Protein 4FQN (pdb70)

Foldseek 3Di:
DQVDQAPLNVDPVSVVLVVVLLVVVVVQDDPVLSVVLVVLLVVVNNPDDLVVSLVSLDVSLDLVRCLSLVSCQSVAHPVCNVVSVVSCVVSPHDD/DCDCAPLNVDPVSVVLVVVLLVVCVVQDDPVLVVVVVVLLVVCSHDDAPVRSLVSVCVSQDDVRLLSLVSCVSNDHPVCNVVSVVSCVVSPSD/DVVLLVLVVVLLVVCPVVDDPVLSVVLVVLSVVVVVPDAPVVSLVVVCVSQDLVRPLVLVSCQVRHDPVCNVVSVVSCVVSVNHD/DVVVLVVCVVPAPPVLSVVLVVLVVVVVVPDDPVVSLVVVCVSLDLVRLLCLVVCQVVDDPVCNVVSVVSCVVSVND

B-factor: mean 27.17, std 12.08, range [10.36, 91.32]

GO terms:
  GO:0005515 protein binding (F, IPI)
  GO:0061154 endothelial tube morphogenesis (P, IMP)
  GO:0005739 mitochondrion (C, IDA)
  GO:0005737 cytoplasm (C, IDA)
  GO:0051403 stress-activated MAPK cascade (P, TAS)
  GO:0007229 integrin-mediated signaling pathway (P, TAS)
  GO:0001570 vasculogenesis (P, IMP)

CATH classification: 1.20.1160.20

Nearest PDB structures (foldseek):
  4fqn-assembly2_C  TM=1.012E+00  e=2.393E-12  Homo sapiens
  4fqn-assembly3_D  TM=9.796E-01  e=2.621E-09  Homo sapiens
  4ykd-assembly1_A  TM=8.817E-01  e=3.947E-10  Homo sapiens
  4ykc-assembly1_A  TM=8.473E-01  e=1.394E-09  Homo sapiens
  4fqn-assembly1_B  TM=8.602E-01  e=2.621E-09  Homo sapiens

Secondary structure (DSSP, 8-state):
-TTS--HHHH-HHHHHHHHHHHHHHTTTS-HHHHHHHHHHHHHHHTT--HHHHHHHHHHHH-GGGGGGGGGGGGGS-HHHHHHHHHHHHHTT---/--S--HHHH-HHHHHHHHHHHHHHHTTS-HHHHHHHHHHHHHHHHT--HHHHHHHHHHHH-GGGGGGGGGGGGGS-HHHHHHHHHHHHHTT--/-THHHHHHHHHHHTTTTTS-HHHHHHHHHHHHHHHTT--HHHHHHHHHHHH-GGGGGGGGGTGGGS-GGGHHHHHHHHHHTTS--/-HHHHHHGGGTS-HHHHHHHHHHHHHHHTT--HHHHHHHHHHHH-GGGGGGGGGGGGGS-HHHHHHHHHHHHHTT--

Structure (mmCIF, N/CA/C/O backbone):
data_4FQN
#
_entry.id   4FQN
#
_cell.length_a   62.166
_cell.length_b   64.196
_cell.length_c   89.460
_cell.angle_alpha   90.000
_cell.angle_beta   90.000
_cell.angle_gamma   90.000
#
_symmetry.space_group_name_H-M   'P 21 21 21'
#
loop_
_entity.id
_entity.type
_entity.pdbx_description
1 polymer Malcavernin
2 water water
#
loop_
_atom_site.group_PDB
_atom_site.id
_atom_site.type_symbol
_atom_site.label_atom_id
_atom_site.label_alt_id
_atom_site.label_comp_id
_atom_site.label_asym_id
_atom_site.label_entity_id
_atom_site.label_seq_id
_atom_site.pdbx_PDB_ins_code
_atom_site.Cartn_x
_atom_site.Cartn_y
_atom_site.Cartn_z
_atom_site.occupancy
_atom_site.B_iso_or_equiv
_atom_site.auth_seq_id
_atom_site.auth_comp_id
_atom_site.auth_asym_id
_atom_site.auth_atom_id
_atom_site.pdbx_PDB_model_num
ATOM 1 N N . GLY A 1 1 ? 21.672 35.928 19.162 1.00 35.63 282 GLY A N 1
ATOM 2 C CA . GLY A 1 1 ? 20.668 36.597 18.359 1.00 34.78 282 GLY A CA 1
ATOM 3 C C . GLY A 1 1 ? 20.888 36.406 16.871 1.00 30.53 282 GLY A C 1
ATOM 4 O O . GLY A 1 1 ? 21.803 35.707 16.448 1.00 28.05 282 GLY A O 1
ATOM 5 N N . SER A 1 2 ? 20.051 37.044 16.067 1.00 28.59 283 SER A N 1
ATOM 6 C CA . SER A 1 2 ? 20.140 36.870 14.639 1.00 28.26 283 SER A CA 1
ATOM 7 C C . SER A 1 2 ? 21.467 37.385 14.086 1.00 24.09 283 SER A C 1
ATOM 8 O O . SER A 1 2 ? 21.913 36.914 13.055 1.00 19.62 283 SER A O 1
ATOM 11 N N . LYS A 1 3 ? 22.118 38.319 14.782 1.00 20.29 284 LYS A N 1
ATOM 12 C CA . LYS A 1 3 ? 23.397 38.839 14.287 1.00 19.26 284 LYS A CA 1
ATOM 13 C C . LYS A 1 3 ? 24.622 38.016 14.713 1.00 21.08 284 LYS A C 1
ATOM 14 O O . LYS A 1 3 ? 25.763 38.416 14.494 1.00 21.49 284 LYS A O 1
ATOM 20 N N . THR A 1 4 ? 24.379 36.857 15.307 1.00 19.19 285 THR A N 1
ATOM 21 C CA . THR A 1 4 ? 25.470 36.012 15.779 1.00 18.91 285 THR A CA 1
ATOM 22 C C . THR A 1 4 ? 25.208 34.561 15.439 1.00 17.57 285 THR A C 1
ATOM 23 O O . THR A 1 4 ? 24.230 33.969 15.899 1.00 18.09 285 THR A O 1
ATOM 27 N N . ILE A 1 5 ? 26.063 33.984 14.598 1.00 15.85 286 ILE A N 1
ATOM 28 C CA A ILE A 1 5 ? 25.998 32.555 14.326 0.55 15.71 286 ILE A CA 1
ATOM 29 C CA B ILE A 1 5 ? 25.979 32.556 14.333 0.45 15.80 286 ILE A CA 1
ATOM 30 C C . ILE A 1 5 ? 26.489 31.817 15.574 1.00 18.04 286 ILE A C 1
ATOM 31 O O . ILE A 1 5 ? 27.632 32.024 16.019 1.00 16.61 286 ILE A O 1
ATOM 40 N N . SER A 1 6 ? 25.633 30.978 16.159 1.00 19.34 287 SER A N 1
ATOM 41 C CA . SER A 1 6 ? 25.947 30.369 17.462 1.00 21.20 287 SER A CA 1
ATOM 42 C C . SER A 1 6 ? 26.900 29.187 17.342 1.00 16.15 287 SER A C 1
ATOM 43 O O . SER A 1 6 ? 27.106 28.663 16.256 1.00 14.23 287 SER A O 1
ATOM 46 N N . GLU A 1 7 ? 27.481 28.788 18.475 1.00 15.36 288 GLU A N 1
ATOM 47 C CA A GLU A 1 7 ? 28.406 27.655 18.511 0.61 15.30 288 GLU A CA 1
ATOM 48 C CA B GLU A 1 7 ? 28.390 27.650 18.547 0.39 15.84 288 GLU A CA 1
ATOM 49 C C . GLU A 1 7 ? 27.887 26.411 17.784 1.00 14.57 288 GLU A C 1
ATOM 50 O O . GLU A 1 7 ? 28.617 25.803 17.000 1.00 12.97 288 GLU A O 1
ATOM 61 N N . SER A 1 8 ? 26.639 26.021 18.025 1.00 16.28 289 SER A N 1
ATOM 62 C CA . SER A 1 8 ? 26.141 24.786 17.422 1.00 16.48 289 SER A CA 1
ATOM 63 C C . SER A 1 8 ? 25.998 24.862 15.903 1.00 19.01 289 SER A C 1
ATOM 64 O O . SER A 1 8 ? 26.100 23.843 15.214 1.00 18.41 289 SER A O 1
ATOM 67 N N . GLU A 1 9 ? 25.775 26.069 15.388 1.00 18.67 290 GLU A N 1
ATOM 68 C CA . GLU A 1 9 ? 25.680 26.271 13.948 1.00 20.04 290 GLU A CA 1
ATOM 69 C C . GLU A 1 9 ? 27.045 26.177 13.268 1.00 19.54 290 GLU A C 1
ATOM 70 O O . GLU A 1 9 ? 27.127 26.007 12.045 1.00 18.68 290 GLU A O 1
ATOM 76 N N . LEU A 1 10 ? 28.106 26.275 14.074 1.00 12.93 291 LEU A N 1
ATOM 77 C CA . LEU A 1 10 ? 29.490 26.270 13.595 1.00 13.94 291 LEU A CA 1
ATOM 78 C C . LEU A 1 10 ? 30.255 24.996 13.966 1.00 1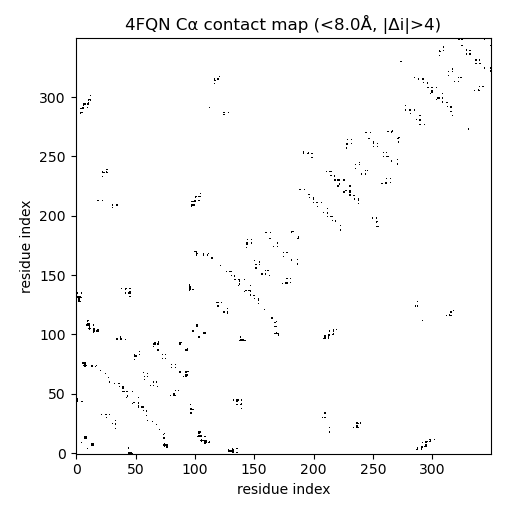1.78 291 LEU A C 1
ATOM 79 O O . LEU A 1 10 ? 31.418 24.837 13.603 1.00 13.07 291 LEU A O 1
ATOM 84 N N . SER A 1 11 ? 29.598 24.093 14.681 1.00 13.05 292 SER A N 1
ATOM 85 C CA . SER A 1 11 ? 30.227 22.865 15.180 1.00 14.04 292 SER A CA 1
ATOM 86 C C . SER A 1 11 ? 29.806 21.638 14.378 1.00 15.00 292 SER A C 1
ATOM 87 O O . SER A 1 11 ? 28.628 21.300 14.358 1.00 15.84 292 SER A O 1
ATOM 90 N N . ALA A 1 12 ? 30.757 20.976 13.716 1.00 14.59 293 ALA A N 1
ATOM 91 C CA . ALA A 1 12 ? 30.434 19.756 12.978 1.00 18.22 293 ALA A CA 1
ATOM 92 C C . ALA A 1 12 ? 29.809 18.676 13.878 1.00 19.22 293 ALA A C 1
ATOM 93 O O . ALA A 1 12 ? 28.903 17.964 13.439 1.00 15.00 293 ALA A O 1
ATOM 95 N N . SER A 1 13 ? 30.295 18.550 15.118 1.00 19.09 294 SER A N 1
ATOM 96 C CA A SER A 1 13 ? 29.770 17.538 16.049 0.89 19.62 294 SER A CA 1
ATOM 97 C CA B SER A 1 13 ? 29.771 17.546 16.041 0.11 19.58 294 SER A CA 1
ATOM 98 C C . SER A 1 13 ? 28.311 17.819 16.392 1.00 17.41 294 SER A C 1
ATOM 99 O O . SER A 1 13 ? 27.496 16.903 16.438 1.00 15.88 294 SER A O 1
ATOM 104 N N . ALA A 1 14 ? 27.982 19.087 16.635 1.00 15.38 295 ALA A N 1
ATOM 105 C CA . ALA A 1 14 ? 26.589 19.437 16.908 1.00 16.36 295 ALA A CA 1
ATOM 106 C C . ALA A 1 14 ? 25.719 19.188 15.673 1.00 14.68 295 ALA A C 1
ATOM 107 O O . ALA A 1 14 ? 24.577 18.774 15.788 1.00 12.63 295 ALA A O 1
ATOM 109 N N . THR A 1 15 ? 26.275 19.412 14.488 1.00 13.36 296 THR A N 1
ATOM 110 C CA . THR A 1 15 ? 25.515 19.175 13.273 1.00 14.31 296 THR A CA 1
ATOM 111 C C . THR A 1 15 ? 25.195 17.688 13.093 1.00 15.90 296 THR A C 1
ATOM 112 O O . THR A 1 15 ? 24.067 17.345 12.728 1.00 14.59 296 THR A O 1
ATOM 116 N N . GLU A 1 16 ? 26.171 16.811 13.347 1.00 13.79 297 GLU A N 1
ATOM 117 C CA A GLU A 1 16 ? 25.907 15.376 13.317 0.44 16.76 297 GLU A CA 1
ATOM 118 C CA B GLU A 1 16 ? 25.935 15.367 13.344 0.56 17.12 297 GLU A CA 1
ATOM 119 C C . GLU A 1 16 ? 24.784 15.024 14.295 1.00 16.47 297 GLU A C 1
ATOM 120 O O . GLU A 1 16 ? 23.924 14.212 13.990 1.00 13.14 297 GLU A O 1
ATOM 131 N N . LEU A 1 17 ? 24.794 15.643 15.470 1.00 12.66 298 LEU A N 1
ATOM 132 C CA . LEU A 1 17 ? 23.721 15.430 16.455 1.00 14.34 298 LEU A CA 1
ATOM 133 C C . LEU A 1 17 ? 22.358 15.924 15.954 1.00 13.92 298 LEU A C 1
ATOM 134 O O . LEU A 1 17 ? 21.338 15.269 16.173 1.00 16.77 298 LEU A O 1
ATOM 139 N N . LEU A 1 18 ? 22.343 17.072 15.283 1.00 15.01 299 LEU A N 1
ATOM 140 C CA . LEU A 1 18 ? 21.114 17.597 14.674 1.00 13.11 299 LEU A CA 1
ATOM 141 C C . LEU A 1 18 ? 20.545 16.625 13.644 1.00 12.65 299 LEU A C 1
ATOM 142 O O . LEU A 1 18 ? 19.353 16.305 13.669 1.00 13.95 299 LEU A O 1
ATOM 147 N N . GLN A 1 19 ? 21.393 16.134 12.749 1.00 12.80 300 GLN A N 1
ATOM 148 C CA . GLN A 1 19 ? 20.919 15.189 11.733 1.00 13.35 300 GLN A CA 1
ATOM 149 C C . GLN A 1 19 ? 20.326 13.931 12.377 1.00 14.82 300 GLN A C 1
ATOM 150 O O . GLN A 1 19 ? 19.262 13.439 11.970 1.00 13.18 300 GLN A O 1
ATOM 156 N N . ASP A 1 20 ? 20.991 13.412 13.406 1.00 12.89 301 ASP A N 1
ATOM 157 C CA . ASP A 1 20 ? 20.467 12.220 14.040 1.00 17.15 301 ASP A CA 1
ATOM 158 C C . ASP A 1 20 ? 19.188 12.539 14.829 1.00 16.49 301 ASP A C 1
ATOM 159 O O . ASP A 1 20 ? 18.272 11.726 14.875 1.00 15.35 301 ASP A O 1
ATOM 164 N N . TYR A 1 21 ? 19.123 13.724 15.426 1.00 14.99 302 TYR A N 1
ATOM 165 C CA . TYR A 1 21 ? 17.945 14.115 16.188 1.00 16.51 302 TYR A CA 1
ATOM 166 C C . TYR A 1 21 ? 16.717 14.125 15.284 1.00 18.58 302 TYR A C 1
ATOM 167 O O . TYR A 1 21 ? 15.670 13.574 15.645 1.00 16.20 302 TYR A O 1
ATOM 176 N N . MET A 1 22 ? 16.864 14.724 14.105 1.00 15.26 303 MET A N 1
ATOM 177 C CA . MET A 1 22 ? 15.801 14.730 13.083 1.00 18.87 303 MET A CA 1
ATOM 178 C C . MET A 1 22 ? 15.337 13.324 12.668 1.00 19.82 303 MET A C 1
ATOM 179 O O . MET A 1 22 ? 14.146 13.105 12.425 1.00 21.52 303 MET A O 1
ATOM 184 N N . LEU A 1 23 ? 16.264 12.372 12.552 1.00 15.90 304 LEU A N 1
ATOM 185 C CA . LEU A 1 23 ? 15.866 10.992 12.244 1.00 16.88 304 LEU A CA 1
ATOM 186 C C . LEU A 1 23 ? 15.082 10.398 13.418 1.00 19.80 304 LEU A C 1
ATOM 187 O O . LEU A 1 23 ? 14.095 9.673 13.235 1.00 20.65 304 LEU A O 1
ATOM 192 N N . THR A 1 24 ? 15.528 10.709 14.627 1.00 18.77 305 THR A N 1
ATOM 193 C CA . THR A 1 24 ? 14.852 10.222 15.834 1.00 22.98 305 THR A CA 1
ATOM 194 C C . THR A 1 24 ? 13.422 10.743 15.940 1.00 23.41 305 THR A C 1
ATOM 195 O O . THR A 1 24 ? 12.517 10.009 16.336 1.00 27.83 305 THR A O 1
ATOM 199 N N . LEU A 1 25 ? 13.219 12.014 15.597 1.00 21.39 306 LEU A N 1
ATOM 200 C CA . LEU A 1 25 ? 11.880 12.613 15.653 1.00 25.07 306 LEU A CA 1
ATOM 201 C C . LEU A 1 25 ? 10.838 11.836 14.865 1.00 28.20 306 LEU A C 1
ATOM 202 O O . LEU A 1 25 ? 9.671 11.744 15.276 1.00 30.18 306 LEU A O 1
ATOM 207 N N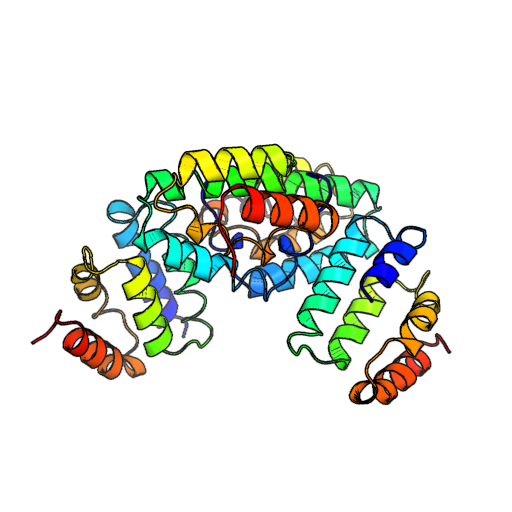 . ARG A 1 26 ? 11.251 11.273 13.735 1.00 26.10 307 ARG A N 1
ATOM 208 C CA . ARG A 1 26 ? 10.316 10.560 12.864 1.00 28.68 307 ARG A CA 1
ATOM 209 C C . ARG A 1 26 ? 9.549 9.465 13.604 1.00 33.09 307 ARG A C 1
ATOM 210 O O . ARG A 1 26 ? 8.428 9.113 13.230 1.00 39.29 307 ARG A O 1
ATOM 218 N N . THR A 1 27 ? 10.154 8.927 14.654 1.00 30.73 308 THR A N 1
ATOM 219 C CA . THR A 1 27 ? 9.543 7.852 15.421 1.00 32.71 308 THR A CA 1
ATOM 220 C C . THR A 1 27 ? 8.293 8.298 16.186 1.00 37.64 308 THR A C 1
ATOM 221 O O . THR A 1 27 ? 7.359 7.511 16.364 1.00 40.36 308 THR A O 1
ATOM 225 N N . LYS A 1 28 ? 8.260 9.561 16.613 1.00 31.38 309 LYS A N 1
ATOM 226 C CA . LYS A 1 28 ? 7.167 10.046 17.466 1.00 31.99 309 LYS A CA 1
ATOM 227 C C . LYS A 1 28 ? 6.357 11.209 16.877 1.00 30.17 309 LYS A C 1
ATOM 228 O O . LYS A 1 28 ? 5.209 11.423 17.269 1.00 32.08 309 LYS A O 1
ATOM 234 N N . LEU A 1 29 ? 6.945 11.955 15.946 1.00 25.93 310 LEU A N 1
ATOM 235 C CA . LEU A 1 29 ? 6.270 13.107 15.339 1.00 26.27 310 LEU A CA 1
ATOM 236 C C . LEU A 1 29 ? 5.870 12.867 13.883 1.00 29.73 310 LEU A C 1
ATOM 237 O O . LEU A 1 29 ? 6.552 12.143 13.166 1.00 30.85 310 LEU A O 1
ATOM 242 N N . SER A 1 30 ? 4.770 13.488 13.455 1.00 29.51 311 SER A N 1
ATOM 243 C CA . SER A 1 30 ? 4.373 13.462 12.046 1.00 31.60 311 SER A CA 1
ATOM 244 C C . SER A 1 30 ? 5.250 14.399 11.225 1.00 30.83 311 SER A C 1
ATOM 245 O O . SER A 1 30 ? 6.023 15.176 11.776 1.00 28.65 311 SER A O 1
ATOM 248 N N . SER A 1 31 ? 5.101 14.347 9.905 1.00 37.17 312 SER A N 1
ATOM 249 C CA . SER A 1 31 ? 5.848 15.233 9.018 1.00 37.66 312 SER A CA 1
ATOM 250 C C . SER A 1 31 ? 5.495 16.703 9.232 1.00 36.80 312 SER A C 1
ATOM 251 O O . SER A 1 31 ? 6.372 17.561 9.228 1.00 36.46 312 SER A O 1
ATOM 254 N N . GLN A 1 32 ? 4.213 16.992 9.405 1.00 34.48 313 GLN A N 1
ATOM 255 C CA . GLN A 1 32 ? 3.776 18.354 9.674 1.00 45.55 313 GLN A CA 1
ATOM 256 C C . GLN A 1 32 ? 4.357 18.866 10.994 1.00 40.69 313 GLN A C 1
ATOM 257 O O . GLN A 1 32 ? 4.717 20.038 11.108 1.00 30.71 313 GLN A O 1
ATOM 263 N N . GLU A 1 33 ? 4.431 17.985 11.989 1.00 37.33 314 GLU A N 1
ATOM 264 C CA . GLU A 1 33 ? 4.962 18.359 13.295 1.00 27.86 314 GLU A CA 1
ATOM 265 C C . GLU A 1 33 ? 6.468 18.604 13.213 1.00 27.49 314 GLU A C 1
ATOM 266 O O . GLU A 1 33 ? 6.978 19.564 13.787 1.00 28.28 314 GLU A O 1
ATOM 272 N N . ILE A 1 34 ? 7.171 17.744 12.485 1.00 27.70 315 ILE A N 1
ATOM 273 C CA . ILE A 1 34 ? 8.603 17.935 12.240 1.00 26.61 315 ILE A CA 1
ATOM 274 C C . ILE A 1 34 ? 8.896 19.237 11.473 1.00 27.22 315 ILE A C 1
ATOM 275 O O . ILE A 1 34 ? 9.907 19.888 11.709 1.00 25.32 315 ILE A O 1
ATOM 280 N N . GLN A 1 35 ? 7.986 19.626 10.585 1.00 31.84 316 GLN A N 1
ATOM 281 C CA . GLN A 1 35 ? 8.033 20.929 9.927 1.00 26.85 316 GLN A CA 1
ATOM 282 C C . GLN A 1 35 ? 7.931 22.067 10.923 1.00 25.55 316 GLN A C 1
ATOM 283 O O . GLN A 1 35 ? 8.614 23.077 10.778 1.00 27.90 316 GLN A O 1
ATOM 289 N N . GLN A 1 36 ? 7.060 21.930 11.923 1.00 25.67 317 GLN A N 1
ATOM 290 C CA A GLN A 1 36 ? 6.911 22.958 12.941 0.61 24.92 317 GLN A CA 1
ATOM 291 C CA B GLN A 1 36 ? 6.924 22.977 12.923 0.39 24.92 317 GLN A CA 1
ATOM 292 C C . GLN A 1 36 ? 8.188 23.061 13.763 1.00 22.61 317 GLN A C 1
ATOM 293 O O . GLN A 1 36 ? 8.630 24.152 14.113 1.00 23.16 317 GLN A O 1
ATOM 304 N N . PHE A 1 37 ? 8.776 21.910 14.072 1.00 23.34 318 PHE A N 1
ATOM 305 C CA . PHE A 1 37 ? 10.051 21.897 14.777 1.00 20.29 318 PHE A CA 1
ATOM 306 C C . PHE A 1 37 ? 11.094 22.689 13.995 1.00 19.40 318 PHE A C 1
ATOM 307 O O . PHE A 1 37 ? 11.783 23.542 14.550 1.00 17.16 318 PHE A O 1
ATOM 315 N N . ALA A 1 38 ? 11.204 22.389 12.705 1.00 19.56 319 ALA A N 1
ATOM 316 C CA . ALA A 1 38 ? 12.173 23.055 11.839 1.00 19.14 319 ALA A CA 1
ATOM 317 C C . ALA A 1 38 ? 11.955 24.566 11.852 1.00 23.44 319 ALA A C 1
ATOM 318 O O . ALA A 1 38 ? 12.913 25.346 11.911 1.00 20.58 319 ALA A O 1
ATOM 320 N N . ALA A 1 39 ? 10.689 24.973 11.775 1.00 21.78 320 ALA A N 1
ATOM 321 C CA . ALA A 1 39 ? 10.339 26.386 11.836 1.00 22.93 320 ALA A CA 1
ATOM 322 C C . ALA A 1 39 ? 10.784 26.999 13.175 1.00 23.44 320 ALA A C 1
ATOM 323 O O . ALA A 1 39 ? 11.350 28.095 13.203 1.00 19.27 320 ALA A O 1
ATOM 325 N N . LEU A 1 40 ? 10.542 26.280 14.270 1.00 20.98 321 LEU A N 1
ATOM 326 C CA . LEU A 1 40 ? 10.934 26.736 15.608 1.00 19.44 321 LEU A CA 1
ATOM 327 C C . LEU A 1 40 ? 12.450 26.855 15.785 1.00 18.22 321 LEU A C 1
ATOM 328 O O . LEU A 1 40 ? 12.936 27.808 16.408 1.00 16.17 321 LEU A O 1
ATOM 333 N N . LEU A 1 41 ? 13.198 25.891 15.257 1.00 17.07 322 LEU A N 1
ATOM 334 C CA . LEU A 1 41 ? 14.646 25.960 15.377 1.00 16.14 322 LEU A CA 1
ATOM 335 C C . LEU A 1 41 ? 15.135 27.141 14.561 1.00 16.97 322 LEU A C 1
ATOM 336 O O . LEU A 1 41 ? 15.984 27.915 15.005 1.00 17.51 322 LEU A O 1
ATOM 341 N N . HIS A 1 42 ? 14.593 27.283 13.352 1.00 18.19 323 HIS A N 1
ATOM 342 C CA . HIS A 1 42 ? 14.961 28.416 12.506 1.00 16.19 323 HIS A CA 1
ATOM 343 C C . HIS A 1 42 ? 14.641 29.761 13.170 1.00 16.20 323 HIS A C 1
ATOM 344 O O . HIS A 1 42 ? 15.433 30.692 13.081 1.00 17.05 323 HIS A O 1
ATOM 351 N N . GLU A 1 43 ? 13.483 29.861 13.820 1.00 16.87 324 GLU A N 1
ATOM 352 C CA . GLU A 1 43 ? 13.103 31.095 14.517 1.00 19.25 324 GLU A CA 1
ATOM 353 C C . GLU A 1 43 ? 14.057 31.401 15.661 1.00 18.34 324 GLU A C 1
ATOM 354 O O . GLU A 1 43 ? 14.493 32.544 15.829 1.00 20.09 324 GLU A O 1
ATOM 360 N N . TYR A 1 44 ? 14.395 30.376 16.434 1.00 16.34 325 TYR A N 1
ATOM 361 C CA . TYR A 1 44 ? 15.361 30.536 17.519 1.00 17.03 325 TYR A CA 1
ATOM 362 C C . TYR A 1 44 ? 16.712 31.022 17.017 1.00 17.38 325 TYR A C 1
ATOM 363 O O . TYR A 1 44 ? 17.261 32.004 17.514 1.00 14.14 325 TYR A O 1
ATOM 372 N N . ARG A 1 45 ? 17.262 30.327 16.031 1.00 15.26 326 ARG A N 1
ATOM 373 C CA . ARG A 1 45 ? 18.536 30.735 15.444 1.00 17.17 326 ARG A CA 1
ATOM 374 C C . ARG A 1 45 ? 18.447 32.121 14.813 1.00 18.35 326 ARG A C 1
ATOM 375 O O . ARG A 1 45 ? 19.448 32.845 14.723 1.00 18.53 326 ARG A O 1
ATOM 383 N N . ASN A 1 46 ? 17.231 32.511 14.430 1.00 17.05 327 ASN A N 1
ATOM 384 C CA . ASN A 1 46 ? 16.991 33.843 13.886 1.00 18.07 327 ASN A CA 1
ATOM 385 C C . ASN A 1 46 ? 16.626 34.873 14.955 1.00 21.46 327 ASN A C 1
ATOM 386 O O . ASN A 1 46 ? 16.184 35.971 14.631 1.00 22.56 327 ASN A O 1
ATOM 391 N N . GLY A 1 47 ? 16.776 34.513 16.228 1.00 20.18 328 GLY A N 1
ATOM 392 C CA . GLY A 1 47 ? 16.644 35.508 17.277 1.00 19.10 328 GLY A CA 1
ATOM 393 C C . GLY A 1 47 ? 15.482 35.421 18.246 1.00 22.12 328 GLY A C 1
ATOM 394 O O . GLY A 1 47 ? 15.390 36.249 19.151 1.00 21.19 328 GLY A O 1
ATOM 395 N N . ALA A 1 48 ? 14.593 34.447 18.083 1.00 17.58 329 ALA A N 1
ATOM 396 C CA . ALA A 1 48 ? 13.563 34.230 19.103 1.00 19.24 329 ALA A CA 1
ATOM 397 C C . ALA A 1 48 ? 14.227 33.908 20.442 1.00 19.71 329 ALA A C 1
ATOM 398 O O . ALA A 1 48 ? 15.294 33.294 20.479 1.00 19.26 329 ALA A O 1
ATOM 400 N N . SER A 1 49 ? 13.602 34.336 21.537 1.00 20.57 330 SER A N 1
ATOM 401 C CA . SER A 1 49 ? 14.168 34.129 22.859 1.00 21.46 330 SER A CA 1
ATOM 402 C C . SER A 1 49 ? 14.142 32.651 23.216 1.00 21.54 330 SER A C 1
ATOM 403 O O . SER A 1 49 ? 13.316 31.889 22.706 1.00 17.64 330 SER A O 1
ATOM 406 N N . ILE A 1 50 ? 15.045 32.252 24.105 1.00 21.20 331 ILE A N 1
ATOM 407 C CA . ILE A 1 50 ? 15.085 30.878 24.575 1.00 19.92 331 ILE A CA 1
ATOM 408 C C . ILE A 1 50 ? 13.758 30.479 25.231 1.00 19.52 331 ILE A C 1
ATOM 409 O O . ILE A 1 50 ? 13.316 29.341 25.089 1.00 20.89 331 ILE A O 1
ATOM 414 N N . HIS A 1 51 ? 13.110 31.415 25.918 1.00 20.56 332 HIS A N 1
ATOM 415 C CA . HIS A 1 51 ? 11.827 31.116 26.538 1.00 24.22 332 HIS A CA 1
ATOM 416 C C . HIS A 1 51 ? 10.795 30.802 25.457 1.00 25.01 332 HIS A C 1
ATOM 417 O O . HIS A 1 51 ? 10.075 29.801 25.536 1.00 23.39 332 HIS A O 1
ATOM 424 N N . GLU A 1 52 ? 10.739 31.663 24.446 1.00 26.16 333 GLU A N 1
ATOM 425 C CA . GLU A 1 52 ? 9.779 31.510 23.359 1.00 26.56 333 GLU A CA 1
ATOM 426 C C . GLU A 1 52 ? 9.970 30.164 22.660 1.00 23.98 333 GLU A C 1
ATOM 427 O O . GLU A 1 52 ? 8.997 29.461 22.388 1.00 25.16 333 GLU A O 1
ATOM 433 N N . PHE A 1 53 ? 11.229 29.808 22.410 1.00 21.20 334 PHE A N 1
ATOM 434 C CA . PHE A 1 53 ? 11.596 28.523 21.810 1.00 19.80 334 PHE A CA 1
ATOM 435 C C . PHE A 1 53 ? 11.104 27.356 22.672 1.00 20.87 334 PHE A C 1
ATOM 436 O O . PHE A 1 53 ? 10.408 26.471 22.182 1.00 19.09 334 PHE A O 1
ATOM 444 N N . CYS A 1 54 ? 11.444 27.372 23.959 1.00 18.70 335 CYS A N 1
ATOM 445 C CA . CYS A 1 54 ? 11.002 26.329 24.888 1.00 18.20 335 CYS A CA 1
ATOM 446 C C . CYS A 1 54 ? 9.482 26.191 24.992 1.00 19.34 335 CYS A C 1
ATOM 447 O O . CYS A 1 54 ? 8.954 25.082 24.974 1.00 21.33 335 CYS A O 1
ATOM 450 N N . ILE A 1 55 ? 8.783 27.309 25.126 1.00 19.29 336 ILE A N 1
ATOM 451 C CA . ILE A 1 55 ? 7.328 27.257 25.260 1.00 21.61 336 ILE A CA 1
ATOM 452 C C . ILE A 1 55 ? 6.709 26.633 24.009 1.00 22.72 336 ILE A C 1
ATOM 453 O O . ILE A 1 55 ? 5.778 25.829 24.090 1.00 20.14 336 ILE A O 1
ATOM 458 N N . ASN A 1 56 ? 7.257 26.982 22.850 1.00 22.76 337 ASN A N 1
ATOM 459 C CA . ASN A 1 56 ? 6.691 26.476 21.610 1.00 25.30 337 ASN A CA 1
ATOM 460 C C . ASN A 1 56 ? 6.997 24.990 21.412 1.00 22.06 337 ASN A C 1
ATOM 461 O O . ASN A 1 56 ? 6.148 24.227 20.937 1.00 22.62 337 ASN A O 1
ATOM 466 N N . LEU A 1 57 ? 8.197 24.581 21.804 1.00 17.81 338 LEU A N 1
ATOM 467 C CA . LEU A 1 57 ? 8.579 23.171 21.779 1.00 16.33 338 LEU A CA 1
ATOM 468 C C . LEU A 1 57 ? 7.647 22.346 22.654 1.00 19.89 338 LEU A C 1
ATOM 469 O O . LEU A 1 57 ? 7.159 21.289 22.248 1.00 20.85 338 LEU A O 1
ATOM 474 N N . ARG A 1 58 ? 7.410 22.833 23.868 1.00 20.17 339 ARG A N 1
ATOM 475 C CA . ARG A 1 58 ? 6.588 22.104 24.823 1.00 22.45 339 ARG A CA 1
ATOM 476 C C . ARG A 1 58 ? 5.168 21.925 24.292 1.00 24.13 339 ARG A C 1
ATOM 477 O O . ARG A 1 58 ? 4.583 20.849 24.421 1.00 25.59 339 ARG A O 1
ATOM 485 N N . GLN A 1 59 ? 4.615 22.961 23.674 1.00 21.31 340 GLN A N 1
ATOM 486 C CA . GLN A 1 59 ? 3.245 22.848 23.204 1.00 27.53 340 GLN A CA 1
ATOM 487 C C . GLN A 1 59 ? 3.150 21.963 21.962 1.00 26.48 340 GLN A C 1
ATOM 488 O O . GLN A 1 59 ? 2.140 21.298 21.754 1.00 28.35 340 GLN A O 1
ATOM 494 N N . LEU A 1 60 ? 4.208 21.939 21.156 1.00 25.49 341 LEU A N 1
ATOM 495 C CA . LEU A 1 60 ? 4.260 21.066 19.992 1.00 25.70 341 LEU A CA 1
ATOM 496 C C . LEU A 1 60 ? 4.386 19.607 20.413 1.00 24.38 341 LEU A C 1
ATOM 497 O O . LEU A 1 60 ? 3.632 18.748 19.951 1.00 22.05 341 LEU A O 1
ATOM 502 N N . TYR A 1 61 ? 5.339 19.332 21.298 1.00 23.25 342 TYR A N 1
ATOM 503 C CA . TYR A 1 61 ? 5.674 17.952 21.630 1.00 23.48 342 TYR A CA 1
ATOM 504 C C . TYR A 1 61 ? 4.571 17.331 22.480 1.00 25.11 342 TYR A C 1
ATOM 505 O O . TYR A 1 61 ? 4.216 16.166 22.295 1.00 25.55 342 TYR A O 1
ATOM 514 N N . GLY A 1 62 ? 4.016 18.118 23.399 1.00 23.78 343 GLY A N 1
ATOM 515 C CA . GLY A 1 62 ? 2.957 17.628 24.263 1.00 21.22 343 GLY A CA 1
ATOM 516 C C . GLY A 1 62 ? 3.579 16.867 25.415 1.00 22.75 343 GLY A C 1
ATOM 517 O O . GLY A 1 62 ? 4.771 16.564 25.386 1.00 23.11 343 GLY A O 1
ATOM 518 N N . ASP A 1 63 ? 2.768 16.568 26.425 1.00 24.91 344 ASP A N 1
ATOM 519 C CA . ASP A 1 63 ? 3.231 15.893 27.629 1.00 29.98 344 ASP A CA 1
ATOM 520 C C . ASP A 1 63 ? 3.811 14.516 27.331 1.00 30.15 344 ASP A C 1
ATOM 521 O O . ASP A 1 63 ? 4.811 14.117 27.917 1.00 30.41 344 ASP A O 1
ATOM 526 N N . SER A 1 64 ? 3.200 13.797 26.400 1.00 31.66 345 SER A N 1
ATOM 527 C CA . SER A 1 64 ? 3.605 12.416 26.160 1.00 34.53 345 SER A CA 1
ATOM 528 C C . SER A 1 64 ? 4.914 12.266 25.368 1.00 30.48 345 SER A C 1
ATOM 529 O O . SER A 1 64 ? 5.481 11.180 25.331 1.00 33.23 345 SER A O 1
ATOM 532 N N . ARG A 1 65 ? 5.400 13.348 24.761 1.00 25.11 346 ARG A N 1
ATOM 533 C CA . ARG A 1 65 ? 6.637 13.310 23.981 1.00 23.57 346 ARG A CA 1
ATOM 534 C C . ARG A 1 65 ? 7.670 14.329 24.460 1.00 21.97 346 ARG A C 1
ATOM 535 O O . ARG A 1 65 ? 8.648 14.605 23.766 1.00 19.95 346 ARG A O 1
ATOM 543 N N . LYS A 1 66 ? 7.473 14.884 25.652 1.00 23.07 347 LYS A N 1
ATOM 544 C CA . LYS A 1 66 ? 8.375 15.941 26.117 1.00 22.15 347 LYS A CA 1
ATOM 545 C C . LYS A 1 66 ? 9.785 15.425 26.400 1.00 21.90 347 LYS A C 1
ATOM 546 O O . LYS A 1 66 ? 10.742 16.201 26.407 1.00 21.48 347 LYS A O 1
ATOM 552 N N . PHE A 1 67 ? 9.909 14.117 26.619 1.00 23.67 348 PHE A N 1
ATOM 553 C CA . PHE A 1 67 ? 11.220 13.495 26.797 1.00 25.36 348 PHE A CA 1
ATOM 554 C C . PHE A 1 67 ? 12.165 13.770 25.622 1.00 20.53 348 PHE A C 1
ATOM 555 O O . PHE A 1 67 ? 13.378 13.782 25.792 1.00 20.61 348 PHE A O 1
ATOM 563 N N . LEU A 1 68 ? 11.607 13.991 24.437 1.00 19.82 349 LEU A N 1
ATOM 564 C CA . LEU A 1 68 ? 12.420 14.262 23.239 1.00 20.26 349 LEU A CA 1
ATOM 565 C C . LEU A 1 68 ? 13.171 15.586 23.322 1.00 19.71 349 LEU A C 1
ATOM 566 O O . LEU A 1 68 ? 14.093 15.844 22.545 1.00 17.59 349 LEU A O 1
ATOM 571 N N . LEU A 1 69 ? 12.771 16.433 24.265 1.00 20.08 350 LEU A N 1
ATOM 572 C CA . LEU A 1 69 ? 13.368 17.755 24.384 1.00 21.10 350 LEU A CA 1
ATOM 573 C C . LEU A 1 69 ? 14.787 17.694 24.954 1.00 18.92 350 LEU A C 1
ATOM 574 O O . LEU A 1 69 ? 15.560 18.616 24.773 1.00 14.71 350 LEU A O 1
ATOM 579 N N . LEU A 1 70 ? 15.122 16.613 25.654 1.00 15.76 351 LEU A N 1
ATOM 580 C CA A LEU A 1 70 ? 16.460 16.447 26.216 0.68 18.82 351 LEU A CA 1
ATOM 581 C CA B LEU A 1 70 ? 16.467 16.477 26.216 0.32 19.01 351 LEU A CA 1
ATOM 582 C C . LEU A 1 70 ? 17.530 16.533 25.124 1.00 19.93 351 LEU A C 1
ATOM 583 O O . LEU A 1 70 ? 18.629 17.054 25.346 1.00 18.61 351 LEU A O 1
ATOM 592 N N . GLY A 1 71 ? 17.191 16.018 23.947 1.00 18.52 352 GLY A N 1
ATOM 593 C CA . GLY A 1 71 ? 18.120 15.947 22.830 1.00 19.91 352 GLY A CA 1
ATOM 594 C C . GLY A 1 71 ? 18.487 17.272 22.185 1.00 19.97 352 GLY A C 1
ATOM 595 O O . GLY A 1 71 ? 19.340 17.318 21.294 1.00 18.87 352 GLY A O 1
ATOM 596 N N . LEU A 1 72 ? 17.847 18.355 22.612 1.00 19.16 353 LEU A N 1
ATOM 597 C CA . LEU A 1 72 ? 18.138 19.671 22.054 1.00 15.40 353 LEU A CA 1
ATOM 598 C C . LEU A 1 72 ? 19.291 20.395 22.747 1.00 15.69 353 LEU A C 1
ATOM 599 O O . LEU A 1 72 ? 19.704 21.452 22.295 1.00 17.47 353 LEU A O 1
ATOM 604 N N . ARG A 1 73 ? 19.799 19.835 23.844 1.00 17.95 354 ARG A N 1
ATOM 605 C CA . ARG A 1 73 ? 20.917 20.451 24.575 1.00 18.25 354 ARG A CA 1
ATOM 606 C C . ARG A 1 73 ? 22.084 20.963 23.712 1.00 19.10 354 ARG A C 1
ATOM 607 O O . ARG A 1 73 ? 22.593 22.060 23.953 1.00 20.82 354 ARG A O 1
ATOM 615 N N . PRO A 1 74 ? 22.529 20.172 22.723 1.00 20.42 355 PRO A N 1
ATOM 616 C CA . PRO A 1 74 ? 23.685 20.671 21.960 1.00 23.01 355 PRO A CA 1
ATOM 617 C C . PRO A 1 74 ? 23.448 21.926 21.111 1.00 22.92 355 PRO A C 1
ATOM 618 O O . PRO A 1 74 ? 24.430 22.489 20.629 1.00 24.11 355 PRO A O 1
ATOM 622 N N . PHE A 1 75 ? 22.201 22.357 20.941 1.00 18.77 356 PHE A N 1
ATOM 623 C CA . PHE A 1 75 ? 21.889 23.444 20.014 1.00 19.03 356 PHE A CA 1
ATOM 624 C C . PHE A 1 75 ? 21.634 24.750 20.751 1.00 24.62 356 PHE A C 1
ATOM 625 O O . PHE A 1 75 ? 21.353 25.786 20.135 1.00 25.60 356 PHE A O 1
ATOM 633 N N . ILE A 1 76 ? 21.777 24.693 22.073 1.00 23.60 357 ILE A N 1
ATOM 634 C CA . ILE A 1 76 ? 21.565 25.844 22.940 1.00 22.86 357 ILE A CA 1
ATOM 635 C C . ILE A 1 76 ? 22.917 26.461 23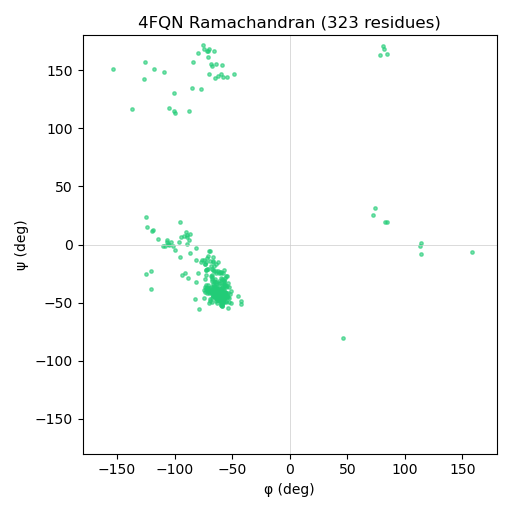.297 1.00 26.44 357 ILE A C 1
ATOM 636 O O . ILE A 1 76 ? 23.729 25.845 23.988 1.00 25.75 357 ILE A O 1
ATOM 641 N N . PRO A 1 77 ? 23.169 27.681 22.814 1.00 24.63 358 PRO A N 1
ATOM 642 C CA . PRO A 1 77 ? 24.444 28.325 23.133 1.00 27.47 358 PRO A CA 1
ATOM 643 C C . PRO A 1 77 ? 24.553 28.622 24.636 1.00 24.36 358 PRO A C 1
ATOM 644 O O . PRO A 1 77 ? 23.563 28.555 25.370 1.00 21.17 358 PRO A O 1
ATOM 648 N N . GLU A 1 78 ? 25.766 28.948 25.063 1.00 27.03 359 GLU A N 1
ATOM 649 C CA . GLU A 1 78 ? 26.099 29.078 26.471 1.00 29.52 359 GLU A CA 1
ATOM 650 C C . GLU A 1 78 ? 25.173 30.033 27.205 1.00 28.70 359 GLU A C 1
ATOM 651 O O . GLU A 1 78 ? 24.706 29.728 28.298 1.00 28.37 359 GLU A O 1
ATOM 657 N N . LYS A 1 79 ? 24.899 31.183 26.604 1.00 28.98 360 LYS A N 1
ATOM 658 C CA . LYS A 1 79 ? 24.103 32.208 27.276 1.00 32.77 360 LYS A CA 1
ATOM 659 C C . LYS A 1 79 ? 22.709 31.710 27.667 1.00 27.12 360 LYS A C 1
ATOM 660 O O . LYS A 1 79 ? 22.152 32.149 28.668 1.00 26.67 360 LYS A O 1
ATOM 666 N N . ASP A 1 80 ? 22.180 30.764 26.899 1.00 19.67 361 ASP A N 1
ATOM 667 C CA . ASP A 1 80 ? 20.803 30.292 27.069 1.00 21.72 361 ASP A CA 1
ATOM 668 C C . ASP A 1 80 ? 20.718 28.915 27.740 1.00 20.25 361 ASP A C 1
ATOM 669 O O . ASP A 1 80 ? 19.624 28.397 27.933 1.00 18.74 361 ASP A O 1
ATOM 674 N N . SER A 1 81 ? 21.863 28.323 28.078 1.00 21.78 362 SER A N 1
ATOM 675 C CA . SER A 1 81 ? 21.889 26.942 28.560 1.00 21.97 362 SER A CA 1
ATOM 676 C C . SER A 1 81 ? 21.243 26.776 29.933 1.00 20.56 362 SER A C 1
ATOM 677 O O . SER A 1 81 ? 20.523 25.807 30.173 1.00 21.11 362 SER A O 1
ATOM 680 N N . GLN A 1 82 ? 21.490 27.716 30.839 1.00 22.13 363 GLN A N 1
ATOM 681 C CA . GLN A 1 82 ? 20.907 27.598 32.169 1.00 23.34 363 GLN A CA 1
ATOM 682 C C . GLN A 1 82 ? 19.394 27.689 32.083 1.00 19.67 363 GLN A C 1
ATOM 683 O O . GLN A 1 82 ? 18.667 26.948 32.757 1.00 21.33 363 GLN A O 1
ATOM 689 N N . HIS A 1 83 ? 18.920 28.620 31.268 1.00 18.92 364 HIS A N 1
ATOM 690 C CA . HIS A 1 83 ? 17.496 28.740 31.027 1.00 19.77 364 HIS A CA 1
ATOM 691 C C . HIS A 1 83 ? 16.926 27.419 30.496 1.00 20.23 364 HIS A C 1
ATOM 692 O O . HIS A 1 83 ? 15.854 26.965 30.915 1.00 17.48 364 HIS A O 1
ATOM 699 N N . PHE A 1 84 ? 17.645 26.798 29.567 1.00 17.23 365 PHE A N 1
ATOM 700 C CA . PHE A 1 84 ? 17.147 25.570 28.994 1.00 16.24 365 PHE A CA 1
ATOM 701 C C . PHE A 1 84 ? 17.105 24.417 30.012 1.00 17.10 365 PHE A C 1
ATOM 702 O O . PHE A 1 84 ? 16.150 23.638 30.037 1.00 17.34 365 PHE A O 1
ATOM 710 N N . GLU A 1 85 ? 18.139 24.306 30.846 1.00 15.55 366 GLU A N 1
ATOM 711 C CA . GLU A 1 85 ? 18.151 23.293 31.895 1.00 18.84 366 GLU A CA 1
ATOM 712 C C . GLU A 1 85 ? 16.996 23.520 32.864 1.00 19.88 366 GLU A C 1
ATOM 713 O O . GLU A 1 85 ? 16.309 22.567 33.258 1.00 21.20 366 GLU A O 1
ATOM 719 N N . ASN A 1 86 ? 16.785 24.782 33.235 1.00 17.55 367 ASN A N 1
ATOM 720 C CA . ASN A 1 86 ? 15.668 25.168 34.089 1.00 19.00 367 ASN A CA 1
ATOM 721 C C . ASN A 1 86 ? 14.355 24.686 33.494 1.00 19.22 367 ASN A C 1
ATOM 722 O O . ASN A 1 86 ? 13.494 24.142 34.179 1.00 18.27 367 ASN A O 1
ATOM 727 N N . PHE A 1 87 ? 14.221 24.904 32.197 1.00 20.39 368 PHE A N 1
ATOM 728 C CA . PHE A 1 87 ? 13.036 24.497 31.459 1.00 19.65 368 PHE A CA 1
ATOM 729 C C . PHE A 1 87 ? 12.813 22.982 31.561 1.00 18.85 368 PHE A C 1
ATOM 730 O O . PHE A 1 87 ? 11.728 22.542 31.937 1.00 18.66 368 PHE A O 1
ATOM 738 N N . LEU A 1 88 ? 13.850 22.205 31.242 1.00 15.94 369 LEU A N 1
ATOM 739 C CA . LEU A 1 88 ? 13.805 20.745 31.312 1.00 18.14 369 LEU A CA 1
ATOM 740 C C . LEU A 1 88 ? 13.434 20.266 32.705 1.00 20.20 369 LEU A C 1
ATOM 741 O O . LEU A 1 88 ? 12.631 19.343 32.869 1.00 19.15 369 LEU A O 1
ATOM 746 N N . GLU A 1 89 ? 14.015 20.887 33.723 1.00 19.39 370 GLU A N 1
ATOM 747 C CA . GLU A 1 89 ? 13.664 20.483 35.082 1.00 21.67 370 GLU A CA 1
ATOM 748 C C . GLU A 1 89 ? 12.199 20.833 35.399 1.00 22.85 370 GLU A C 1
ATOM 749 O O . GLU A 1 89 ? 11.483 20.050 36.025 1.00 23.34 370 GLU A O 1
ATOM 755 N N . THR A 1 90 ? 11.757 22.001 34.942 1.00 23.08 371 THR A N 1
ATOM 756 C CA . THR A 1 90 ? 10.391 22.453 35.196 1.00 25.72 371 THR A CA 1
ATOM 757 C C . THR A 1 90 ? 9.344 21.498 34.621 1.00 28.10 371 THR A C 1
ATOM 758 O O . THR A 1 90 ? 8.341 21.201 35.285 1.00 28.61 371 THR A O 1
ATOM 762 N N . ILE A 1 91 ? 9.582 20.987 33.411 1.00 20.84 372 ILE A N 1
ATOM 763 C CA . ILE A 1 91 ? 8.587 20.111 32.772 1.00 20.48 372 ILE A CA 1
ATOM 764 C C . ILE A 1 91 ? 8.742 18.627 33.104 1.00 23.84 372 ILE A C 1
ATOM 765 O O . ILE A 1 91 ? 8.054 17.788 32.526 1.00 23.78 372 ILE A O 1
ATOM 770 N N . GLY A 1 92 ? 9.655 18.299 34.011 1.00 27.25 373 GLY A N 1
ATOM 771 C CA . GLY A 1 92 ? 9.799 16.929 34.481 1.00 30.99 373 GLY A CA 1
ATOM 772 C C . GLY A 1 92 ? 10.631 16.016 33.598 1.00 34.78 373 GLY A C 1
ATOM 773 O O . GLY A 1 92 ? 10.545 14.792 33.700 1.00 38.34 373 GLY A O 1
ATOM 774 N N . VAL A 1 93 ? 11.444 16.615 32.734 1.00 31.79 374 VAL A N 1
ATOM 775 C CA . VAL A 1 93 ? 12.338 15.878 31.858 1.00 36.64 374 VAL A CA 1
ATOM 776 C C . VAL A 1 93 ? 13.727 15.936 32.474 1.00 45.14 374 VAL A C 1
ATOM 777 O O . VAL A 1 93 ? 14.187 17.010 32.848 1.00 46.24 374 VAL A O 1
ATOM 781 N N . LYS A 1 94 ? 14.388 14.792 32.609 1.00 50.16 375 LYS A N 1
ATOM 782 C CA . LYS A 1 94 ? 15.745 14.762 33.153 1.00 58.66 375 LYS A CA 1
ATOM 783 C C . LYS A 1 94 ? 16.511 13.552 32.625 1.00 67.78 375 LYS A C 1
ATOM 784 O O . LYS A 1 94 ? 15.915 12.526 32.307 1.00 70.00 375 LYS A O 1
ATOM 790 N N . ASP A 1 95 ? 17.831 13.678 32.526 1.00 73.76 376 ASP A N 1
ATOM 791 C CA . ASP A 1 95 ? 18.662 12.593 32.010 1.00 82.74 376 ASP A CA 1
ATOM 792 C C . ASP A 1 95 ? 18.854 11.470 33.028 1.00 89.00 376 ASP A C 1
ATOM 793 O O . ASP A 1 95 ? 18.344 11.537 34.147 1.00 86.81 376 ASP A O 1
ATOM 798 N N . SER B 1 2 ? 11.941 28.454 2.802 1.00 55.24 283 SER B N 1
ATOM 799 C CA . SER B 1 2 ? 13.151 27.840 3.327 1.00 50.13 283 SER B CA 1
ATOM 800 C C . SER B 1 2 ? 12.883 27.225 4.700 1.00 49.53 283 SER B C 1
ATOM 801 O O . SER B 1 2 ? 13.769 27.165 5.538 1.00 51.61 283 SER B O 1
ATOM 804 N N . LYS B 1 3 ? 11.663 26.755 4.922 1.00 50.28 284 LYS B N 1
ATOM 805 C CA . LYS B 1 3 ? 11.280 26.250 6.235 1.00 49.04 284 LYS B CA 1
ATOM 806 C C . LYS B 1 3 ? 12.010 24.969 6.670 1.00 41.60 284 LYS B C 1
ATOM 807 O O . LYS B 1 3 ? 12.442 24.883 7.814 1.00 44.23 284 LYS B O 1
ATOM 813 N N . THR B 1 4 ? 12.146 23.983 5.784 1.00 31.38 285 THR B N 1
ATOM 814 C CA . THR B 1 4 ? 12.828 22.739 6.142 1.00 23.99 285 THR B CA 1
ATOM 815 C C . THR B 1 4 ? 14.252 23.009 6.579 1.00 16.02 285 THR B C 1
ATOM 816 O O . THR B 1 4 ? 14.833 24.025 6.218 1.00 16.09 285 THR B O 1
ATOM 820 N N . ILE B 1 5 ? 14.802 22.117 7.391 1.00 14.93 286 ILE B N 1
ATOM 821 C CA A ILE B 1 5 ? 16.229 22.114 7.672 0.38 15.39 286 ILE B CA 1
ATOM 822 C CA B ILE B 1 5 ? 16.225 22.130 7.663 0.62 13.68 286 ILE B CA 1
ATOM 823 C C . ILE B 1 5 ? 16.894 21.429 6.481 1.00 15.04 286 ILE B C 1
ATOM 824 O O . ILE B 1 5 ? 16.736 20.221 6.285 1.00 15.64 286 ILE B O 1
ATOM 833 N N . SER B 1 6 ? 17.614 22.195 5.666 1.00 15.51 287 SER B N 1
ATOM 834 C CA . SER B 1 6 ? 18.137 21.662 4.400 1.00 16.21 287 SER B CA 1
ATOM 835 C C . SER B 1 6 ? 19.326 20.729 4.592 1.00 14.56 287 SER B C 1
ATOM 836 O O . SER B 1 6 ? 19.907 20.673 5.676 1.00 12.05 287 SER B O 1
ATOM 839 N N . GLU B 1 7 ? 19.699 20.023 3.519 1.00 13.61 288 GLU B N 1
ATOM 840 C CA A GLU B 1 7 ? 20.860 19.145 3.550 0.56 16.12 288 GLU B CA 1
ATOM 841 C CA B GLU B 1 7 ? 20.880 19.149 3.530 0.44 16.05 288 GLU B CA 1
ATOM 842 C C . GLU B 1 7 ? 22.101 19.893 4.038 1.00 14.44 288 GLU B C 1
ATOM 843 O O . GLU B 1 7 ? 22.922 19.325 4.751 1.00 14.68 288 GLU B O 1
ATOM 854 N N . SER B 1 8 ? 22.230 21.164 3.649 1.00 14.96 289 SER B N 1
ATOM 855 C CA . SER B 1 8 ? 23.381 21.976 4.038 1.00 17.32 289 SER B CA 1
ATOM 856 C C . SER B 1 8 ? 23.436 22.174 5.551 1.00 18.78 289 SER B C 1
ATOM 857 O O . SER B 1 8 ? 24.506 22.126 6.156 1.00 18.39 289 SER B O 1
ATOM 860 N N . GLU B 1 9 ? 22.274 22.408 6.158 1.00 16.53 290 GLU B N 1
ATOM 861 C CA . GLU B 1 9 ? 22.179 22.567 7.599 1.00 14.11 290 GLU B CA 1
ATOM 862 C C . GLU B 1 9 ? 22.380 21.263 8.377 1.00 15.56 290 GLU B C 1
ATOM 863 O O . GLU B 1 9 ? 22.705 21.296 9.567 1.00 18.23 290 GLU B O 1
ATOM 869 N N . LEU B 1 10 ? 22.183 20.127 7.707 1.00 16.65 291 LEU B N 1
ATOM 870 C CA . LEU B 1 10 ? 22.318 18.808 8.327 1.00 14.26 291 LEU B CA 1
ATOM 871 C C . LEU B 1 10 ? 23.705 18.218 8.106 1.00 15.28 291 LEU B C 1
ATOM 872 O O . LEU B 1 10 ? 24.054 17.200 8.695 1.00 16.99 291 LEU B O 1
ATOM 877 N N . SER B 1 11 ? 24.474 18.849 7.229 1.00 15.44 292 SER B N 1
ATOM 878 C CA . SER B 1 11 ? 25.770 18.338 6.802 1.00 18.95 292 SER B CA 1
ATOM 879 C C . SER B 1 11 ? 26.920 18.786 7.704 1.00 13.53 292 SER B C 1
ATOM 880 O O . SER B 1 11 ? 27.230 19.967 7.756 1.00 16.77 292 SER B O 1
ATOM 883 N N . ALA B 1 12 ? 27.555 17.840 8.390 1.00 15.02 293 ALA B N 1
ATOM 884 C CA . ALA B 1 12 ? 28.720 18.140 9.229 1.00 18.55 293 ALA B CA 1
ATOM 885 C C . ALA B 1 12 ? 29.856 18.813 8.450 1.00 21.13 293 ALA B C 1
ATOM 886 O O . ALA B 1 12 ? 30.486 19.753 8.939 1.00 15.37 293 ALA B O 1
ATOM 888 N N . SER B 1 13 ? 30.120 18.346 7.234 1.00 16.32 294 SER B N 1
ATOM 889 C CA . SER B 1 13 ? 31.165 18.975 6.438 1.00 17.42 294 SER B CA 1
ATOM 890 C C . SER B 1 13 ? 30.804 20.412 6.039 1.00 17.14 294 SER B C 1
ATOM 891 O O . SER B 1 13 ? 31.684 21.258 5.941 1.00 15.79 294 SER B O 1
ATOM 894 N N . ALA B 1 14 ? 29.516 20.696 5.801 1.00 13.42 295 ALA B N 1
ATOM 895 C CA . ALA B 1 14 ? 29.110 22.054 5.440 1.00 14.84 295 ALA B CA 1
ATOM 896 C C . ALA B 1 14 ? 29.297 22.980 6.638 1.00 13.16 295 ALA B C 1
ATOM 897 O O . ALA B 1 14 ? 29.711 24.118 6.507 1.00 14.47 295 ALA B O 1
ATOM 899 N N . THR B 1 15 ? 28.987 22.472 7.817 1.00 13.32 296 THR B N 1
ATOM 900 C CA . THR B 1 15 ? 29.188 23.244 9.037 1.00 13.57 296 THR B CA 1
ATOM 901 C C . THR B 1 15 ? 30.658 23.538 9.264 1.00 13.90 296 THR B C 1
ATOM 902 O O . THR B 1 15 ? 31.018 24.664 9.621 1.00 15.53 296 THR B O 1
ATOM 906 N N . GLU B 1 16 ? 31.514 22.533 9.050 1.00 12.90 297 GLU B N 1
ATOM 907 C CA . GLU B 1 16 ? 32.949 22.743 9.167 1.00 17.16 297 GLU B CA 1
ATOM 908 C C . GLU B 1 16 ? 33.370 23.875 8.225 1.00 15.96 297 GLU B C 1
ATOM 909 O O . GLU B 1 16 ? 34.181 24.732 8.584 1.00 14.14 297 GLU B O 1
ATOM 915 N N . LEU B 1 17 ? 32.798 23.887 7.024 1.00 13.85 298 LEU B N 1
ATOM 916 C CA . LEU B 1 17 ? 33.167 24.887 6.019 1.00 12.35 298 LEU B CA 1
ATOM 917 C C . LEU B 1 17 ? 32.619 26.278 6.352 1.00 11.27 298 LEU B C 1
ATOM 918 O O . LEU B 1 17 ? 33.176 27.285 5.919 1.00 11.99 298 LEU B O 1
ATOM 923 N N . LEU B 1 18 ? 31.518 26.328 7.105 1.00 13.03 299 LEU B N 1
ATOM 924 C CA . LEU B 1 18 ? 30.975 27.602 7.570 1.00 15.30 299 LEU B CA 1
ATOM 925 C C . LEU B 1 18 ? 31.920 28.206 8.603 1.00 15.17 299 LEU B C 1
ATOM 926 O O . LEU B 1 18 ? 32.252 29.395 8.528 1.00 14.76 299 LEU B O 1
ATOM 931 N N . GLN B 1 19 ? 32.357 27.388 9.562 1.00 13.80 300 GLN B N 1
ATOM 932 C CA . GLN B 1 19 ? 33.407 27.810 10.491 1.00 14.51 300 GLN B CA 1
ATOM 933 C C . GLN B 1 19 ? 34.608 28.355 9.706 1.00 14.79 300 GLN B C 1
ATOM 934 O O . GLN B 1 19 ? 35.082 29.461 9.968 1.00 13.49 300 GLN B O 1
ATOM 940 N N . ASP B 1 20 ? 35.069 27.595 8.713 1.00 12.30 301 ASP B N 1
ATOM 941 C CA . ASP B 1 20 ? 36.229 27.994 7.933 1.00 15.74 301 ASP B CA 1
ATOM 942 C C . ASP B 1 20 ? 35.965 29.305 7.194 1.00 16.26 301 ASP B C 1
ATOM 943 O O . ASP B 1 20 ? 36.848 30.154 7.081 1.00 15.72 301 ASP B O 1
ATOM 948 N N . TYR B 1 21 ? 34.749 29.456 6.683 1.00 11.64 302 TYR B N 1
ATOM 949 C CA . TYR B 1 21 ? 34.363 30.659 5.941 1.00 15.95 302 TYR B CA 1
ATOM 950 C C . TYR B 1 21 ? 34.288 31.860 6.884 1.00 15.45 302 TYR B C 1
ATOM 951 O O . TYR B 1 21 ? 34.644 32.970 6.507 1.00 13.56 302 TYR B O 1
ATOM 960 N N . MET B 1 22 ? 33.815 31.643 8.110 1.00 13.64 303 MET B N 1
ATOM 961 C CA . MET B 1 22 ? 33.730 32.746 9.073 1.00 12.49 303 MET B CA 1
ATOM 962 C C . MET B 1 22 ? 35.126 33.254 9.455 1.00 17.04 303 MET B C 1
ATOM 963 O O . MET B 1 22 ? 35.310 34.453 9.729 1.00 17.84 303 MET B O 1
ATOM 968 N N . LEU B 1 23 ? 36.106 32.350 9.456 1.00 14.92 304 LEU B N 1
ATOM 969 C CA . LEU B 1 23 ? 37.490 32.717 9.741 1.00 14.24 304 LEU B CA 1
ATOM 970 C C . LEU B 1 23 ? 38.024 33.531 8.565 1.00 15.78 304 LEU B C 1
ATOM 971 O O . LEU B 1 23 ? 38.746 34.502 8.745 1.00 15.37 304 LEU B O 1
ATOM 976 N N . THR B 1 24 ? 37.674 33.107 7.354 1.00 17.71 305 THR B N 1
ATOM 977 C CA . THR B 1 24 ? 37.968 33.875 6.152 1.00 18.48 305 THR B CA 1
ATOM 978 C C . THR B 1 24 ? 37.364 35.284 6.192 1.00 17.99 305 THR B C 1
ATOM 979 O O . THR B 1 24 ? 38.047 36.255 5.866 1.00 19.47 305 THR B O 1
ATOM 983 N N . LEU B 1 25 ? 36.094 35.390 6.575 1.00 14.27 306 LEU B N 1
ATOM 984 C CA . LEU B 1 25 ? 35.435 36.700 6.644 1.00 18.77 306 LEU B CA 1
ATOM 985 C C . LEU B 1 25 ? 36.166 37.678 7.555 1.00 17.51 306 LEU B C 1
ATOM 986 O O . LEU B 1 25 ? 36.208 38.871 7.279 1.00 19.22 306 LEU B O 1
ATOM 991 N N . ARG B 1 26 ? 36.760 37.168 8.626 1.00 16.19 307 ARG B N 1
ATOM 992 C CA . ARG B 1 26 ? 37.454 38.036 9.571 1.00 21.96 307 ARG B CA 1
ATOM 993 C C . ARG B 1 26 ? 38.554 38.851 8.885 1.00 24.03 307 ARG B C 1
ATOM 994 O O . ARG B 1 26 ? 38.855 39.976 9.301 1.00 19.88 307 ARG B O 1
ATOM 1002 N N . THR B 1 27 ? 39.143 38.289 7.828 1.00 17.53 308 THR B N 1
ATOM 1003 C CA . THR B 1 27 ? 40.272 38.937 7.159 1.00 18.40 308 THR B CA 1
ATOM 1004 C C . THR B 1 27 ? 39.820 40.025 6.190 1.00 21.54 308 THR B C 1
ATOM 1005 O O . THR B 1 27 ? 40.634 40.826 5.738 1.00 20.68 308 THR B O 1
ATOM 1009 N N . LYS B 1 28 ? 38.526 40.050 5.871 1.00 18.44 309 LYS B N 1
ATOM 1010 C CA . LYS B 1 28 ? 38.006 40.948 4.834 1.00 19.67 309 LYS B CA 1
ATOM 1011 C C . LYS B 1 28 ? 36.862 41.869 5.282 1.00 20.82 309 LYS B C 1
ATOM 1012 O O . LYS B 1 28 ? 36.637 42.925 4.679 1.00 21.36 309 LYS B O 1
ATOM 1018 N N . LEU B 1 29 ? 36.121 41.461 6.310 1.00 17.32 310 LEU B N 1
ATOM 1019 C CA . LEU B 1 29 ? 34.979 42.241 6.786 1.00 15.53 310 LEU B CA 1
ATOM 1020 C C . LEU B 1 29 ? 35.199 42.698 8.228 1.00 15.88 310 LEU B C 1
ATOM 1021 O O . LEU B 1 29 ? 35.883 42.019 8.986 1.00 16.99 310 LEU B O 1
ATOM 1026 N N . SER B 1 30 ? 34.609 43.841 8.591 1.00 16.17 311 SER B N 1
ATOM 1027 C CA . SER B 1 30 ? 34.575 44.28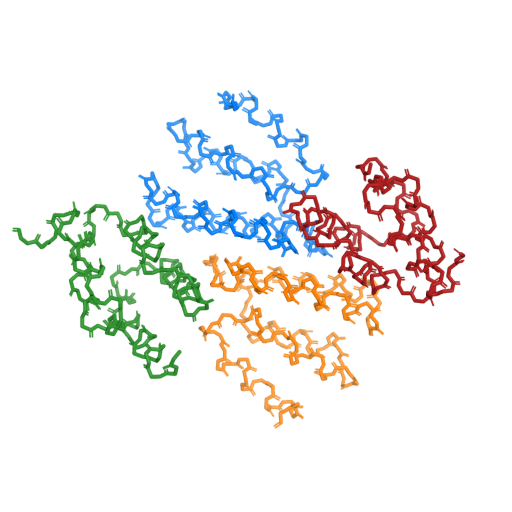3 9.986 1.00 16.76 311 SER B CA 1
ATOM 1028 C C . SER B 1 30 ? 33.622 43.405 10.789 1.00 20.00 311 SER B C 1
ATOM 1029 O O . SER B 1 30 ? 32.814 42.655 10.223 1.00 15.48 311 SER B O 1
ATOM 1032 N N . SER B 1 31 ? 33.702 43.518 12.109 1.00 20.03 312 SER B N 1
ATOM 1033 C CA . SER B 1 31 ? 32.811 42.778 12.986 1.00 21.73 312 SER B CA 1
ATOM 1034 C C . SER B 1 31 ? 31.370 43.117 12.697 1.00 19.26 312 SER B C 1
ATOM 1035 O O . SER B 1 31 ? 30.505 42.253 12.761 1.00 16.89 312 SER B O 1
ATOM 1038 N N . GLN B 1 32 ? 31.115 44.379 12.364 1.00 19.10 313 GLN B N 1
ATOM 1039 C CA . GLN B 1 32 ? 29.750 44.815 12.098 1.00 21.83 313 GLN B CA 1
ATOM 1040 C C . GLN B 1 32 ? 29.243 44.210 10.794 1.00 19.27 313 GLN B C 1
ATOM 1041 O O . GLN B 1 32 ? 28.070 43.813 10.690 1.00 15.88 313 GLN B O 1
ATOM 1047 N N . GLU B 1 33 ? 30.118 44.158 9.794 1.00 16.07 314 GLU B N 1
ATOM 1048 C CA . GLU B 1 33 ? 29.754 43.558 8.523 1.00 17.53 314 GLU B CA 1
ATOM 1049 C C . GLU B 1 33 ? 29.487 42.055 8.693 1.00 15.39 314 GLU B C 1
ATOM 1050 O O . GLU B 1 33 ? 28.594 41.503 8.062 1.00 15.96 314 GLU B O 1
ATOM 1056 N N . ILE B 1 34 ? 30.256 41.399 9.553 1.00 15.30 315 ILE B N 1
ATOM 1057 C CA . ILE B 1 34 ? 30.026 39.976 9.819 1.00 14.49 315 ILE B CA 1
ATOM 1058 C C . ILE B 1 34 ? 28.684 39.762 10.523 1.00 15.43 315 ILE B C 1
ATOM 1059 O O . ILE B 1 34 ? 27.975 38.785 10.253 1.00 14.39 315 ILE B O 1
ATOM 1064 N N . GLN B 1 35 ? 28.328 40.697 11.404 1.00 14.46 316 GLN B N 1
ATOM 1065 C CA . GLN B 1 35 ? 26.990 40.710 11.999 1.00 17.27 316 GLN B CA 1
ATOM 1066 C C . GLN B 1 35 ? 25.915 40.794 10.912 1.00 17.23 316 GLN B C 1
ATOM 1067 O O . GLN B 1 35 ? 24.909 40.106 10.980 1.00 16.21 316 GLN B O 1
ATOM 1073 N N . GLN B 1 36 ? 26.119 41.655 9.919 1.00 17.58 317 GLN B N 1
ATOM 1074 C CA . GLN B 1 36 ? 25.187 41.715 8.800 1.00 15.92 317 GLN B CA 1
ATOM 1075 C C . GLN B 1 36 ? 25.115 40.387 8.047 1.00 15.76 317 GLN B C 1
ATOM 1076 O O . GLN B 1 36 ? 24.024 39.930 7.699 1.00 16.55 317 GLN B O 1
ATOM 1082 N N . PHE B 1 37 ? 26.269 39.767 7.804 1.00 13.83 318 PHE B N 1
ATOM 1083 C CA . PHE B 1 37 ? 26.306 38.443 7.189 1.00 15.39 318 PHE B CA 1
ATOM 1084 C C . PHE B 1 37 ? 25.543 37.375 7.986 1.00 16.91 318 PHE B C 1
ATOM 1085 O O . PHE B 1 37 ? 24.748 36.599 7.435 1.00 12.87 318 PHE B O 1
ATOM 1093 N N . ALA B 1 38 ? 25.810 37.342 9.282 1.00 12.30 319 ALA B N 1
ATOM 1094 C CA . ALA B 1 38 ? 25.147 36.413 10.189 1.00 12.52 319 ALA B CA 1
ATOM 1095 C C . ALA B 1 38 ? 23.624 36.572 10.104 1.00 15.59 319 ALA B C 1
ATOM 1096 O O . ALA B 1 38 ? 22.901 35.588 10.036 1.00 15.82 319 ALA B O 1
ATOM 1098 N N . ALA B 1 39 ? 23.137 37.811 10.104 1.00 15.67 320 ALA B N 1
ATOM 1099 C CA . ALA B 1 39 ? 21.697 38.043 10.026 1.00 15.46 320 ALA B CA 1
ATOM 1100 C C . ALA B 1 39 ? 21.119 37.576 8.682 1.00 13.58 320 ALA B C 1
ATOM 1101 O O . ALA B 1 39 ? 20.028 37.022 8.621 1.00 13.05 320 ALA B O 1
ATOM 1103 N N . LEU B 1 40 ? 21.850 37.816 7.602 1.00 16.37 321 LEU B N 1
ATOM 1104 C CA . LEU B 1 40 ? 21.391 37.399 6.274 1.00 15.09 321 LEU B CA 1
ATOM 1105 C C . LEU B 1 40 ? 21.306 35.871 6.153 1.00 16.54 321 LEU B C 1
ATOM 1106 O O . LEU B 1 40 ? 20.340 35.333 5.592 1.00 16.53 321 LEU B O 1
ATOM 1111 N N . LEU B 1 41 ? 22.308 35.171 6.681 1.00 11.53 322 LEU B N 1
ATOM 1112 C CA . LEU B 1 41 ? 22.318 33.717 6.596 1.00 12.19 322 LEU B CA 1
ATOM 1113 C C . LEU B 1 41 ? 21.145 33.187 7.421 1.00 13.91 322 LEU B C 1
ATOM 1114 O O . LEU B 1 41 ? 20.451 32.261 7.002 1.00 14.80 322 LEU B O 1
ATOM 1119 N N . HIS B 1 42 ? 20.913 33.802 8.577 1.00 13.56 323 HIS B N 1
ATOM 1120 C CA . HIS B 1 42 ? 19.810 33.384 9.441 1.00 14.32 323 HIS B CA 1
ATOM 1121 C C . HIS B 1 42 ? 18.460 33.643 8.767 1.00 14.93 323 HIS B C 1
ATOM 1122 O O . HIS B 1 42 ? 17.547 32.824 8.866 1.00 15.53 323 HIS B O 1
ATOM 1129 N N A GLU B 1 43 ? 18.333 34.774 8.086 0.55 14.25 324 GLU B N 1
ATOM 1130 N N B GLU B 1 43 ? 18.346 34.774 8.081 0.45 14.26 324 GLU B N 1
ATOM 1131 C CA A GLU B 1 43 ? 17.087 35.084 7.396 0.55 14.57 324 GLU B CA 1
ATOM 1132 C CA B GLU B 1 43 ? 17.116 35.110 7.374 0.45 14.63 324 GLU B CA 1
ATOM 1133 C C A GLU B 1 43 ? 16.869 34.147 6.203 0.55 14.02 324 GLU B C 1
ATOM 1134 C C B GLU B 1 43 ? 16.876 34.157 6.204 0.45 14.01 324 GLU B C 1
ATOM 1135 O O A GLU B 1 43 ? 15.746 33.711 5.955 0.55 14.09 324 GLU B O 1
ATOM 1136 O O B GLU B 1 43 ? 15.748 33.724 5.971 0.45 14.13 324 GLU B O 1
ATOM 1147 N N . TYR B 1 44 ? 17.943 33.831 5.482 1.00 12.40 325 TYR B N 1
ATOM 1148 C CA . TYR B 1 44 ? 17.868 32.860 4.384 1.00 13.20 325 TYR B CA 1
ATOM 1149 C C . TYR B 1 44 ? 17.434 31.498 4.903 1.00 17.63 325 TYR B C 1
ATOM 1150 O O . TYR B 1 44 ? 16.523 30.865 4.360 1.00 16.76 325 TYR B O 1
ATOM 1159 N N . ARG B 1 45 ? 18.110 31.030 5.946 1.00 12.17 326 ARG B N 1
ATOM 1160 C CA . ARG B 1 45 ? 17.720 29.783 6.563 1.00 13.71 326 ARG B CA 1
ATOM 1161 C C . ARG B 1 45 ? 16.293 29.810 7.110 1.00 15.30 326 ARG B C 1
ATOM 1162 O O . ARG B 1 45 ? 15.617 28.793 7.065 1.00 16.54 326 ARG B O 1
ATOM 1170 N N . ASN B 1 46 ? 15.826 30.964 7.591 1.00 13.25 327 ASN B N 1
ATOM 1171 C CA . ASN B 1 46 ? 14.479 31.052 8.160 1.00 14.09 327 ASN B CA 1
ATOM 1172 C C . ASN B 1 46 ? 13.374 31.162 7.097 1.00 21.20 327 ASN B C 1
ATOM 1173 O O . ASN B 1 46 ? 12.225 30.793 7.342 1.00 26.38 327 ASN B O 1
ATOM 1178 N N . GLY B 1 47 ? 13.707 31.648 5.911 1.00 17.41 328 GLY B N 1
ATOM 1179 C CA . GLY B 1 47 ? 12.687 31.754 4.880 1.00 15.33 328 GLY B CA 1
ATOM 1180 C C . GLY B 1 47 ? 12.938 32.749 3.761 1.00 18.14 328 GLY B C 1
ATOM 1181 O O . GLY B 1 47 ? 12.159 32.801 2.814 1.00 17.62 328 GLY B O 1
ATOM 1182 N N . ALA B 1 48 ? 13.996 33.548 3.854 1.00 16.80 329 ALA B N 1
ATOM 1183 C CA . ALA B 1 48 ? 14.285 34.494 2.774 1.00 21.75 329 ALA B CA 1
ATOM 1184 C C . ALA B 1 48 ? 14.632 33.732 1.504 1.00 20.28 329 ALA B C 1
ATOM 1185 O O . ALA B 1 48 ? 15.273 32.693 1.564 1.00 20.32 329 ALA B O 1
ATOM 1187 N N . SER B 1 49 ? 14.205 34.246 0.355 1.00 18.98 330 SER B N 1
ATOM 1188 C CA . SER B 1 49 ? 14.491 33.581 -0.908 1.00 19.54 330 SER B CA 1
ATOM 1189 C C . SER B 1 49 ? 15.983 33.635 -1.197 1.00 17.77 330 SER B C 1
ATOM 1190 O O . SER B 1 49 ? 16.686 34.532 -0.734 1.00 17.62 330 SER B O 1
ATOM 1193 N N . ILE B 1 50 ? 16.460 32.666 -1.965 1.00 17.49 331 ILE B N 1
ATOM 1194 C CA . ILE B 1 50 ? 17.847 32.659 -2.393 1.00 17.54 331 ILE B CA 1
ATOM 1195 C C . ILE B 1 50 ? 18.180 33.948 -3.148 1.00 19.92 331 ILE B C 1
ATOM 1196 O O . ILE B 1 50 ? 19.289 34.459 -3.027 1.00 22.27 331 ILE B O 1
ATOM 1201 N N . HIS B 1 51 ? 17.215 34.481 -3.904 1.00 20.89 332 HIS B N 1
ATOM 1202 C CA . HIS B 1 51 ? 17.427 35.730 -4.629 1.00 23.12 332 HIS B CA 1
ATOM 1203 C C . HIS B 1 51 ? 17.635 36.890 -3.656 1.00 22.47 332 HIS B C 1
ATOM 1204 O O . HIS B 1 51 ? 18.520 37.728 -3.849 1.00 21.43 332 HIS B O 1
ATOM 1211 N N . GLU B 1 52 ? 16.805 36.936 -2.622 1.00 21.17 333 GLU B N 1
ATOM 1212 C CA . GLU B 1 52 ? 16.934 37.965 -1.596 1.00 21.18 333 GLU B CA 1
ATOM 1213 C C . GLU B 1 52 ? 18.279 37.865 -0.870 1.00 17.21 333 GLU B C 1
ATOM 1214 O O . GLU B 1 52 ? 18.956 38.869 -0.670 1.00 18.25 333 GLU B O 1
ATOM 1220 N N . PHE B 1 53 ? 18.658 36.649 -0.487 1.00 18.20 334 PHE B N 1
ATOM 1221 C CA . PHE B 1 53 ? 19.963 36.386 0.122 1.00 16.57 334 PHE B CA 1
ATOM 1222 C C . PHE B 1 53 ? 21.099 36.916 -0.758 1.00 16.98 334 PHE B C 1
ATOM 1223 O O . PHE B 1 53 ? 21.943 37.690 -0.298 1.00 16.26 334 PHE B O 1
ATOM 1231 N N . CYS B 1 54 ? 21.120 36.496 -2.021 1.00 17.09 335 CYS B N 1
ATOM 1232 C CA . CYS B 1 54 ? 22.129 36.970 -2.984 1.00 21.44 335 CYS B CA 1
ATOM 1233 C C . CYS B 1 54 ? 22.198 38.491 -3.151 1.00 21.94 335 CYS B C 1
ATOM 1234 O O . CYS B 1 54 ? 23.281 39.079 -3.117 1.00 21.73 335 CYS B O 1
ATOM 1237 N N . ILE B 1 55 ? 21.048 39.120 -3.354 1.00 18.62 336 ILE B N 1
ATOM 1238 C CA . ILE B 1 55 ? 20.984 40.571 -3.521 1.00 19.83 336 ILE B CA 1
ATOM 1239 C C . ILE B 1 55 ? 21.586 41.295 -2.307 1.00 23.33 336 ILE B C 1
ATOM 1240 O O . ILE B 1 55 ? 22.390 42.232 -2.443 1.00 19.49 336 ILE B O 1
ATOM 1245 N N . ASN B 1 56 ? 21.214 40.843 -1.121 1.00 19.45 337 ASN B N 1
ATOM 1246 C CA . ASN B 1 56 ? 21.692 41.491 0.096 1.00 19.71 337 ASN B CA 1
ATOM 1247 C C . ASN B 1 56 ? 23.177 41.256 0.373 1.00 17.90 337 ASN B C 1
ATOM 1248 O O . ASN B 1 56 ? 23.880 42.157 0.833 1.00 21.06 337 ASN B O 1
ATOM 1253 N N . LEU B 1 57 ? 23.659 40.057 0.077 1.00 15.32 338 LEU B N 1
ATOM 1254 C CA . LEU B 1 57 ? 25.092 39.763 0.171 1.00 19.00 338 LEU B CA 1
ATOM 1255 C C . LEU B 1 57 ? 25.938 40.617 -0.782 1.00 18.88 338 LEU B C 1
ATOM 1256 O O . LEU B 1 57 ? 26.996 41.114 -0.406 1.00 19.09 338 LEU B O 1
ATOM 1261 N N . ARG B 1 58 ? 25.480 40.763 -2.017 1.00 18.68 339 ARG B N 1
ATOM 1262 C CA . ARG B 1 58 ? 26.192 41.593 -2.992 1.00 19.51 339 ARG B CA 1
ATOM 1263 C C . ARG B 1 58 ? 26.338 43.026 -2.486 1.00 20.93 339 ARG B C 1
ATOM 1264 O O . ARG B 1 58 ? 27.417 43.615 -2.557 1.00 19.93 339 ARG B O 1
ATOM 1272 N N . GLN B 1 59 ? 25.250 43.579 -1.960 1.00 22.10 340 GLN B N 1
ATOM 1273 C CA A GLN B 1 59 ? 25.264 44.931 -1.414 0.51 23.57 340 GLN B CA 1
ATOM 1274 C CA B GLN B 1 59 ? 25.262 44.930 -1.413 0.49 23.61 340 GLN B CA 1
ATOM 1275 C C . GLN B 1 59 ? 26.227 45.040 -0.230 1.00 21.41 340 GLN B C 1
ATOM 1276 O O . GLN B 1 59 ? 26.989 46.009 -0.119 1.00 20.63 340 GLN B O 1
ATOM 1287 N N . LEU B 1 60 ? 26.193 44.047 0.654 1.00 21.37 341 LEU B N 1
ATOM 1288 C CA . LEU B 1 60 ? 27.077 44.026 1.823 1.00 18.86 341 LEU B CA 1
ATOM 1289 C C . LEU B 1 60 ? 28.547 43.939 1.414 1.00 17.80 341 LEU B C 1
ATOM 1290 O O . LEU B 1 60 ? 29.382 44.713 1.885 1.00 17.68 341 LEU B O 1
ATOM 1295 N N . TYR B 1 61 ? 28.858 42.978 0.547 1.00 17.28 342 TYR B N 1
ATOM 1296 C CA . TYR B 1 61 ? 30.254 42.694 0.182 1.00 17.67 342 TYR B CA 1
ATOM 1297 C C . TYR B 1 61 ? 30.851 43.782 -0.689 1.00 21.18 342 TYR B C 1
ATOM 1298 O O . TYR B 1 61 ? 32.005 44.163 -0.515 1.00 23.43 342 TYR B O 1
ATOM 1307 N N . GLY B 1 62 ? 30.070 44.277 -1.643 1.00 19.54 343 GLY B N 1
ATOM 1308 C CA . GLY B 1 62 ? 30.561 45.308 -2.537 1.00 21.40 343 GLY B CA 1
ATOM 1309 C C . GLY B 1 62 ? 31.389 44.697 -3.651 1.00 26.20 343 GLY B C 1
ATOM 1310 O O . GLY B 1 62 ? 31.720 43.511 -3.618 1.00 24.37 343 GLY B O 1
ATOM 1311 N N . ASP B 1 63 ? 31.734 45.517 -4.636 1.00 29.93 344 ASP B N 1
ATOM 1312 C CA . ASP B 1 63 ? 32.435 45.035 -5.815 1.00 35.09 344 ASP B CA 1
ATOM 1313 C C . ASP B 1 63 ? 33.783 44.370 -5.499 1.00 26.30 344 ASP B C 1
ATOM 1314 O O . ASP B 1 63 ? 34.109 43.331 -6.058 1.00 28.11 344 ASP B O 1
ATOM 1319 N N . SER B 1 64 ? 34.545 44.955 -4.577 1.00 28.01 345 SER B N 1
ATOM 1320 C CA . SER B 1 64 ? 35.912 44.511 -4.305 1.00 25.95 345 SER B CA 1
ATOM 1321 C C . SER B 1 64 ? 35.974 43.207 -3.524 1.00 22.42 345 SER B C 1
ATOM 1322 O O . SER B 1 64 ? 37.026 42.576 -3.434 1.00 23.82 345 SER B O 1
ATOM 1325 N N . ARG B 1 65 ? 34.845 42.789 -2.970 1.00 22.86 346 ARG B N 1
ATOM 1326 C CA . ARG B 1 65 ? 34.820 41.547 -2.196 1.00 19.54 346 ARG B CA 1
ATOM 1327 C C . ARG B 1 65 ? 33.886 40.504 -2.786 1.00 17.14 346 ARG B C 1
ATOM 1328 O O . ARG B 1 65 ? 33.609 39.488 -2.155 1.00 17.21 346 ARG B O 1
ATOM 1336 N N . LYS B 1 66 ? 33.431 40.743 -4.016 1.00 19.99 347 LYS B N 1
ATOM 1337 C CA . LYS B 1 66 ? 32.545 39.809 -4.712 1.00 21.40 347 LYS B CA 1
ATOM 1338 C C . LYS B 1 66 ? 33.100 38.388 -4.749 1.00 17.17 347 LYS B C 1
ATOM 1339 O O . LYS B 1 66 ? 32.347 37.426 -4.670 1.00 18.17 347 LYS B O 1
ATOM 1345 N N . PHE B 1 67 ? 34.417 38.270 -4.887 1.00 19.37 348 PHE B N 1
ATOM 1346 C CA . PHE B 1 67 ? 35.075 36.964 -4.984 1.00 20.31 348 PHE B CA 1
ATOM 1347 C C . PHE B 1 67 ? 34.778 36.078 -3.774 1.00 17.23 348 PHE B C 1
ATOM 1348 O O . PHE B 1 67 ? 34.896 34.854 -3.861 1.00 19.65 348 PHE B O 1
ATOM 1356 N N . LEU B 1 68 ? 34.396 36.692 -2.653 1.00 14.98 349 LEU B N 1
ATOM 1357 C CA . LEU B 1 68 ? 34.087 35.936 -1.437 1.00 13.06 349 LEU B CA 1
ATOM 1358 C C . LEU B 1 68 ? 32.792 35.154 -1.563 1.00 13.33 349 LEU B C 1
ATOM 1359 O O . LEU B 1 68 ? 32.571 34.209 -0.817 1.00 13.99 349 LEU B O 1
ATOM 1364 N N . LEU B 1 69 ? 31.929 35.555 -2.492 1.00 15.35 350 LEU B N 1
ATOM 1365 C CA . LEU B 1 69 ? 30.609 34.930 -2.595 1.00 16.60 350 LEU B CA 1
ATOM 1366 C C . LEU B 1 69 ? 30.750 33.492 -3.043 1.00 15.08 350 LEU B C 1
ATOM 1367 O O . LEU B 1 69 ? 29.905 32.648 -2.736 1.00 11.28 350 LEU B O 1
ATOM 1372 N N . LEU B 1 70 ? 31.836 33.207 -3.756 1.00 11.85 351 LEU B N 1
ATOM 1373 C CA . LEU B 1 70 ? 32.099 31.851 -4.213 1.00 13.58 351 LEU B CA 1
ATOM 1374 C C . LEU B 1 70 ? 32.189 30.861 -3.042 1.00 14.18 351 LEU B C 1
ATOM 1375 O O . LEU B 1 70 ? 31.808 29.710 -3.176 1.00 17.26 351 LEU B O 1
ATOM 1380 N N . GLY B 1 71 ? 32.644 31.335 -1.892 1.00 12.28 352 GLY B N 1
ATOM 1381 C CA . GLY B 1 71 ? 32.777 30.492 -0.714 1.00 13.37 352 GLY B CA 1
ATOM 1382 C C . GLY B 1 71 ? 31.459 30.081 -0.070 1.00 13.64 352 GLY B C 1
ATOM 1383 O O . GLY B 1 71 ? 31.441 29.237 0.818 1.00 14.52 352 GLY B O 1
ATOM 1384 N N . LEU B 1 72 ? 30.351 30.676 -0.506 1.00 15.17 353 LEU B N 1
ATOM 1385 C CA . LEU B 1 72 ? 29.041 30.315 0.036 1.00 12.68 353 LEU B CA 1
ATOM 1386 C C . LEU B 1 72 ? 28.497 29.004 -0.512 1.00 12.13 353 LEU B C 1
ATOM 1387 O O . LEU B 1 72 ? 27.561 28.444 0.045 1.00 16.39 353 LEU B O 1
ATOM 1392 N N . ARG B 1 73 ? 29.079 28.514 -1.602 1.00 12.66 354 ARG B N 1
ATOM 1393 C CA . ARG B 1 73 ? 28.584 27.287 -2.265 1.00 14.44 354 ARG B CA 1
ATOM 1394 C C . ARG B 1 73 ? 28.174 26.093 -1.366 1.00 15.57 354 ARG B C 1
ATOM 1395 O O . ARG B 1 73 ? 27.105 25.525 -1.536 1.00 17.24 354 ARG B O 1
ATOM 1403 N N . PRO B 1 74 ? 29.019 25.708 -0.402 1.00 16.83 355 PRO B N 1
ATOM 1404 C CA . PRO B 1 74 ? 28.562 24.581 0.431 1.00 20.57 355 PRO B CA 1
ATOM 1405 C C . PRO B 1 74 ? 27.380 24.874 1.378 1.00 20.81 355 PRO B C 1
ATOM 1406 O O . PRO B 1 74 ? 26.886 23.936 2.012 1.00 25.47 355 PRO B O 1
ATOM 1410 N N . PHE B 1 75 ? 26.920 26.117 1.480 1.00 16.90 356 PHE B N 1
ATOM 1411 C CA . PHE B 1 75 ? 25.786 26.410 2.371 1.00 20.90 356 PHE B CA 1
ATOM 1412 C C . PHE B 1 75 ? 24.478 26.557 1.610 1.00 22.18 356 PHE B C 1
ATOM 1413 O O . PHE B 1 75 ? 23.436 26.813 2.216 1.00 21.60 356 PHE B O 1
ATOM 1421 N N . ILE B 1 76 ? 24.540 26.428 0.285 1.00 17.31 357 ILE B N 1
ATOM 1422 C CA . ILE B 1 76 ? 23.362 26.564 -0.545 1.00 16.18 357 ILE B CA 1
ATOM 1423 C C . ILE B 1 76 ? 22.886 25.163 -0.890 1.00 19.54 357 ILE B C 1
ATOM 1424 O O . ILE B 1 76 ? 23.609 24.414 -1.555 1.00 16.38 357 ILE B O 1
ATOM 1429 N N . PRO B 1 77 ? 21.687 24.786 -0.417 1.00 17.37 358 PRO B N 1
ATOM 1430 C CA . PRO B 1 77 ? 21.153 23.457 -0.743 1.00 17.92 358 PRO B CA 1
ATOM 1431 C C . PRO B 1 77 ? 20.899 23.311 -2.243 1.00 18.30 358 PRO B C 1
ATOM 1432 O O . PRO B 1 77 ? 20.705 24.314 -2.935 1.00 16.83 358 PRO B O 1
ATOM 1436 N N . GLU B 1 78 ? 20.909 22.072 -2.727 1.00 21.05 359 GLU B N 1
ATOM 1437 C CA . GLU B 1 78 ? 20.793 21.782 -4.160 1.00 23.84 359 GLU B CA 1
ATOM 1438 C C . GLU B 1 78 ? 19.597 22.496 -4.789 1.00 24.02 359 GLU B C 1
ATOM 1439 O O . GLU B 1 78 ? 19.685 23.015 -5.903 1.00 22.90 359 GLU B O 1
ATOM 1445 N N . LYS B 1 79 ? 18.487 22.527 -4.054 1.00 23.43 360 LYS B N 1
ATOM 1446 C CA . LYS B 1 79 ? 17.253 23.150 -4.522 1.00 25.79 360 LYS B CA 1
ATOM 1447 C C . LYS B 1 79 ? 17.445 24.622 -4.930 1.00 23.44 360 LYS B C 1
ATOM 1448 O O . LYS B 1 79 ? 16.734 25.123 -5.801 1.00 20.94 360 LYS B O 1
ATOM 1454 N N . ASP B 1 80 ? 18.415 25.301 -4.317 1.00 20.13 361 ASP B N 1
ATOM 1455 C CA . ASP B 1 80 ? 18.683 26.704 -4.637 1.00 16.22 361 ASP B CA 1
ATOM 1456 C C . ASP B 1 80 ? 19.951 26.905 -5.465 1.00 18.52 361 ASP B C 1
ATOM 1457 O O . ASP B 1 80 ? 20.294 28.043 -5.798 1.00 18.52 361 ASP B O 1
ATOM 1462 N N . SER B 1 81 ? 20.643 25.814 -5.793 1.00 17.02 362 SER B N 1
ATOM 1463 C CA . SER B 1 81 ? 21.951 25.891 -6.443 1.00 17.14 362 SER B CA 1
ATOM 1464 C C . SER B 1 81 ? 21.940 26.569 -7.808 1.00 17.34 362 SER B C 1
ATOM 1465 O O . SER B 1 81 ? 22.820 27.378 -8.113 1.00 18.47 362 SER B O 1
ATOM 1468 N N . GLN B 1 82 ? 20.964 26.220 -8.636 1.00 20.17 363 GLN B N 1
ATOM 1469 C CA . GLN B 1 82 ? 20.911 26.763 -9.991 1.00 23.53 363 GLN B CA 1
ATOM 1470 C C . GLN B 1 82 ? 20.746 28.275 -9.926 1.00 20.19 363 GLN B C 1
ATOM 1471 O O . GLN B 1 82 ? 21.452 29.016 -10.607 1.00 20.22 363 GLN B O 1
ATOM 1477 N N . HIS B 1 83 ? 19.808 28.731 -9.109 1.00 17.04 364 HIS B N 1
ATOM 1478 C CA A HIS B 1 83 ? 19.609 30.159 -8.892 0.53 17.84 364 HIS B CA 1
ATOM 1479 C CA B HIS B 1 83 ? 19.615 30.158 -8.917 0.47 17.86 364 HIS B CA 1
ATOM 1480 C C . HIS B 1 83 ? 20.887 30.825 -8.395 1.00 17.94 364 HIS B C 1
ATOM 1481 O O . HIS B 1 83 ? 21.255 31.907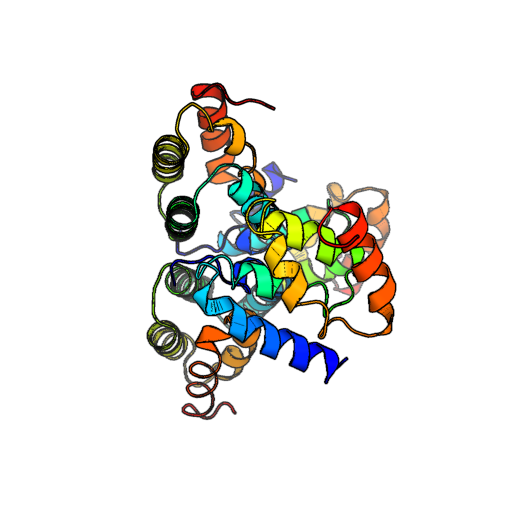 -8.859 1.00 17.01 364 HIS B O 1
ATOM 1494 N N . PHE B 1 84 ? 21.563 30.184 -7.434 1.00 16.21 365 PHE B N 1
ATOM 1495 C CA . PHE B 1 84 ? 22.787 30.769 -6.884 1.00 14.04 365 PHE B CA 1
ATOM 1496 C C . PHE B 1 84 ? 23.859 30.901 -7.959 1.00 16.77 365 PHE B C 1
ATOM 1497 O O . PHE B 1 84 ? 24.538 31.926 -8.032 1.00 16.34 365 PHE B O 1
ATOM 1505 N N . GLU B 1 85 ? 24.008 29.868 -8.791 1.00 16.37 366 GLU B N 1
ATOM 1506 C CA . GLU B 1 85 ? 25.024 29.882 -9.843 1.00 16.10 366 GLU B CA 1
ATOM 1507 C C . GLU B 1 85 ? 24.675 30.919 -10.900 1.00 16.47 366 GLU B C 1
ATOM 1508 O O . GLU B 1 85 ? 25.555 31.561 -11.453 1.00 17.78 366 GLU B O 1
ATOM 1514 N N . ASN B 1 86 ? 23.385 31.062 -11.182 1.00 17.83 367 ASN B N 1
ATOM 1515 C CA . ASN B 1 86 ? 22.903 32.064 -12.126 1.00 17.88 367 ASN B CA 1
ATOM 1516 C C . ASN B 1 86 ? 23.328 33.455 -11.645 1.00 18.32 367 ASN B C 1
ATOM 1517 O O . ASN B 1 86 ? 23.826 34.273 -12.428 1.00 18.27 367 ASN B O 1
ATOM 1522 N N . PHE B 1 87 ? 23.134 33.697 -10.348 1.00 15.31 368 PHE B N 1
ATOM 1523 C CA . PHE B 1 87 ? 23.516 34.950 -9.698 1.00 14.99 368 PHE B CA 1
ATOM 1524 C C . PHE B 1 87 ? 25.020 35.214 -9.840 1.00 20.01 368 PHE B C 1
ATOM 1525 O O . PHE B 1 87 ? 25.426 36.275 -10.323 1.00 19.64 368 PHE B O 1
ATOM 1533 N N . LEU B 1 88 ? 25.836 34.226 -9.483 1.00 15.13 369 LEU B N 1
ATOM 1534 C CA . LEU B 1 88 ? 27.287 34.344 -9.604 1.00 17.23 369 LEU B CA 1
ATOM 1535 C C . LEU B 1 88 ? 27.747 34.701 -11.030 1.00 19.49 369 LEU B C 1
ATOM 1536 O O . LEU B 1 88 ? 28.647 35.516 -11.215 1.00 19.62 369 LEU B O 1
ATOM 1541 N N . GLU B 1 89 ? 27.133 34.089 -12.034 1.00 17.34 370 GLU B N 1
ATOM 1542 C CA A GLU B 1 89 ? 27.495 34.371 -13.418 0.57 19.50 370 GLU B CA 1
ATOM 1543 C CA B GLU B 1 89 ? 27.476 34.372 -13.429 0.43 19.63 370 GLU B CA 1
ATOM 1544 C C . GLU B 1 89 ? 27.040 35.779 -13.805 1.00 21.11 370 GLU B C 1
ATOM 1545 O O . GLU B 1 89 ? 27.745 36.495 -14.508 1.00 21.99 370 GLU B O 1
ATOM 1556 N N . THR B 1 90 ? 25.860 36.173 -13.330 1.00 20.33 371 THR B N 1
ATOM 1557 C CA . THR B 1 90 ? 25.314 37.490 -13.634 1.00 23.17 371 THR B CA 1
ATOM 1558 C C . THR B 1 90 ? 26.229 38.622 -13.161 1.00 24.25 371 THR B C 1
ATOM 1559 O O . THR B 1 90 ? 26.446 39.593 -13.890 1.00 25.42 371 THR B O 1
ATOM 1563 N N . ILE B 1 91 ? 26.779 38.489 -11.955 1.00 21.92 372 ILE B N 1
ATOM 1564 C CA . ILE B 1 91 ? 27.653 39.530 -11.415 1.00 25.07 372 ILE B CA 1
ATOM 1565 C C . ILE B 1 91 ? 29.114 39.333 -11.830 1.00 27.84 372 ILE B C 1
ATOM 1566 O O . ILE B 1 91 ? 30.012 40.079 -11.408 1.00 27.73 372 ILE B O 1
ATOM 1571 N N . GLY B 1 92 ? 29.347 38.322 -12.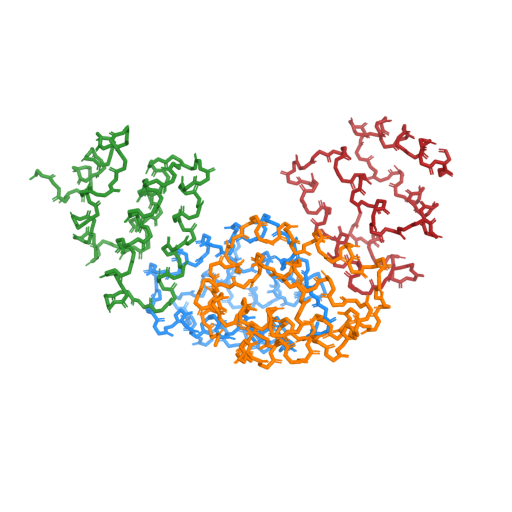657 1.00 29.42 373 GLY B N 1
ATOM 1572 C CA . GLY B 1 92 ? 30.635 38.151 -13.298 1.00 31.67 373 GLY B CA 1
ATOM 1573 C C . GLY B 1 92 ? 31.744 37.650 -12.395 1.00 33.84 373 GLY B C 1
ATOM 1574 O O . GLY B 1 92 ? 32.905 37.981 -12.607 1.00 35.46 373 GLY B O 1
ATOM 1575 N N . VAL B 1 93 ? 31.405 36.848 -11.391 1.00 33.75 374 VAL B N 1
ATOM 1576 C CA . VAL B 1 93 ? 32.442 36.224 -10.575 1.00 36.23 374 VAL B CA 1
ATOM 1577 C C . VAL B 1 93 ? 32.736 34.809 -11.071 1.00 41.79 374 VAL B C 1
ATOM 1578 O O . VAL B 1 93 ? 33.555 34.094 -10.488 1.00 44.77 374 VAL B O 1
ATOM 1582 N N . LYS B 1 94 ? 32.065 34.408 -12.147 1.00 42.85 375 LYS B N 1
ATOM 1583 C CA . LYS B 1 94 ? 32.352 33.124 -12.785 1.00 48.12 375 LYS B CA 1
ATOM 1584 C C . LYS B 1 94 ? 33.032 33.299 -14.142 1.00 54.64 375 LYS B C 1
ATOM 1585 O O . LYS B 1 94 ? 32.576 32.761 -15.150 1.00 58.31 375 LYS B O 1
ATOM 1591 N N . SER C 1 11 ? 31.796 7.850 -6.594 1.00 58.60 292 SER C N 1
ATOM 1592 C CA . SER C 1 11 ? 32.009 7.050 -7.799 1.00 61.04 292 SER C CA 1
ATOM 1593 C C . SER C 1 11 ? 31.280 7.571 -9.045 1.00 60.48 292 SER C C 1
ATOM 1594 O O . SER C 1 11 ? 30.777 6.781 -9.849 1.00 60.33 292 SER C O 1
ATOM 1597 N N . ALA C 1 12 ? 31.235 8.894 -9.192 1.00 59.91 293 ALA C N 1
ATOM 1598 C CA . ALA C 1 12 ? 30.665 9.566 -10.366 1.00 58.28 293 ALA C CA 1
ATOM 1599 C C . ALA C 1 12 ? 29.306 9.027 -10.836 1.00 50.60 293 ALA C C 1
ATOM 1600 O O . ALA C 1 12 ? 28.258 9.608 -10.553 1.00 45.48 293 ALA C O 1
ATOM 1602 N N . SER C 1 13 ? 29.340 7.923 -11.574 1.00 49.48 294 SER C N 1
ATOM 1603 C CA . SER C 1 13 ? 28.130 7.338 -12.135 1.00 45.45 294 SER C CA 1
ATOM 1604 C C . SER C 1 13 ? 27.213 6.796 -11.047 1.00 38.97 294 SER C C 1
ATOM 1605 O O . SER C 1 13 ? 26.000 6.963 -11.118 1.00 34.20 294 SER C O 1
ATOM 1608 N N . ALA C 1 14 ? 27.798 6.143 -10.047 1.00 38.44 295 ALA C N 1
ATOM 1609 C CA . ALA C 1 14 ? 27.023 5.579 -8.943 1.00 34.10 295 ALA C CA 1
ATOM 1610 C C . ALA C 1 14 ? 26.317 6.689 -8.173 1.00 31.66 295 ALA C C 1
ATOM 1611 O O . ALA C 1 14 ? 25.126 6.594 -7.867 1.00 29.71 295 ALA C O 1
ATOM 1613 N N . THR C 1 15 ? 27.061 7.744 -7.872 1.00 34.90 296 THR C N 1
ATOM 1614 C CA . THR C 1 15 ? 26.509 8.923 -7.212 1.00 35.52 296 THR C CA 1
ATOM 1615 C C . THR C 1 15 ? 25.367 9.541 -8.019 1.00 34.65 296 THR C C 1
ATOM 1616 O O . THR C 1 15 ? 24.310 9.852 -7.468 1.00 32.18 296 THR C O 1
ATOM 1620 N N . GLU C 1 16 ? 25.581 9.710 -9.324 1.00 35.99 297 GLU C N 1
ATOM 1621 C CA . GLU C 1 16 ? 24.571 10.311 -10.189 1.00 37.15 297 GLU C CA 1
ATOM 1622 C C . GLU C 1 16 ? 23.286 9.481 -10.200 1.00 31.57 297 GLU C C 1
ATOM 1623 O O . GLU C 1 16 ? 22.184 10.026 -10.154 1.00 30.59 297 GLU C O 1
ATOM 1629 N N . LEU C 1 17 ? 23.437 8.161 -10.240 1.00 29.76 298 LEU C N 1
ATOM 1630 C CA . LEU C 1 17 ? 22.299 7.246 -10.262 1.00 27.44 298 LEU C CA 1
ATOM 1631 C C . LEU C 1 17 ? 21.435 7.380 -8.997 1.00 24.82 298 LEU C C 1
ATOM 1632 O O . LEU C 1 17 ? 20.201 7.364 -9.061 1.00 25.46 298 LEU C O 1
ATOM 1637 N N . LEU C 1 18 ? 22.093 7.508 -7.850 1.00 22.71 299 LEU C N 1
ATOM 1638 C CA . LEU C 1 18 ? 21.388 7.668 -6.582 1.00 24.68 299 LEU C CA 1
ATOM 1639 C C . LEU C 1 18 ? 20.731 9.034 -6.474 1.00 24.37 299 LEU C C 1
ATOM 1640 O O . LEU C 1 18 ? 19.617 9.148 -5.984 1.00 25.03 299 LEU C O 1
ATOM 1645 N N . GLN C 1 19 ? 21.413 10.067 -6.951 1.00 28.52 300 GLN C N 1
ATOM 1646 C CA . GLN C 1 19 ? 20.806 11.390 -7.002 1.00 31.89 300 GLN C CA 1
ATOM 1647 C C . GLN C 1 19 ? 19.572 11.409 -7.916 1.00 30.63 300 GLN C C 1
ATOM 1648 O O . GLN C 1 19 ? 18.538 11.987 -7.568 1.00 31.45 300 GLN C O 1
ATOM 1654 N N . ASP C 1 20 ? 19.668 10.741 -9.061 1.00 29.42 301 ASP C N 1
ATOM 1655 C CA . ASP C 1 20 ? 18.516 10.570 -9.948 1.00 27.90 301 ASP C CA 1
ATOM 1656 C C . ASP C 1 20 ? 17.377 9.811 -9.266 1.00 27.37 301 ASP C C 1
ATOM 1657 O O . ASP C 1 20 ? 16.217 10.217 -9.328 1.00 29.02 301 ASP C O 1
ATOM 1662 N N . TYR C 1 21 ? 17.715 8.701 -8.621 1.00 26.00 302 TYR C N 1
ATOM 1663 C CA . TYR C 1 21 ? 16.724 7.913 -7.911 1.00 25.34 302 TYR C CA 1
ATOM 1664 C C . TYR C 1 21 ? 16.001 8.746 -6.860 1.00 23.11 302 TYR C C 1
ATOM 1665 O O . TYR C 1 21 ? 14.790 8.642 -6.704 1.00 22.90 302 TYR C O 1
ATOM 1674 N N . MET C 1 22 ? 16.756 9.574 -6.144 1.00 21.50 303 MET C N 1
ATOM 1675 C CA . MET C 1 22 ? 16.191 10.419 -5.095 1.00 21.02 303 MET C CA 1
ATOM 1676 C C . MET C 1 22 ? 15.056 11.299 -5.625 1.00 24.64 303 MET C C 1
ATOM 1677 O O . MET C 1 22 ? 14.063 11.527 -4.929 1.00 27.10 303 MET C O 1
ATOM 1682 N N . LEU C 1 23 ? 15.203 11.772 -6.860 1.00 26.20 304 LEU C N 1
ATOM 1683 C CA . LEU C 1 23 ? 14.177 12.570 -7.516 1.00 29.53 304 LEU C CA 1
ATOM 1684 C C . LEU C 1 23 ? 12.817 11.883 -7.527 1.00 26.31 304 LEU C C 1
ATOM 1685 O O . LEU C 1 23 ? 11.790 12.551 -7.475 1.00 26.67 304 LEU C O 1
ATOM 1690 N N . THR C 1 24 ? 12.808 10.556 -7.608 1.00 22.46 305 THR C N 1
ATOM 1691 C CA . THR C 1 24 ? 11.549 9.822 -7.749 1.00 23.60 305 THR C CA 1
ATOM 1692 C C . THR C 1 24 ? 10.855 9.635 -6.406 1.00 23.04 305 THR C C 1
ATOM 1693 O O . THR C 1 24 ? 9.752 9.081 -6.343 1.00 24.81 305 THR C O 1
ATOM 1697 N N . LEU C 1 25 ? 11.505 10.088 -5.337 1.00 19.40 306 LEU C N 1
ATOM 1698 C CA . LEU C 1 25 ? 10.952 9.976 -3.982 1.00 18.08 306 LEU C CA 1
ATOM 1699 C C . LEU C 1 25 ? 10.303 11.271 -3.511 1.00 25.07 306 LEU C C 1
ATOM 1700 O O . LEU C 1 25 ? 9.722 11.320 -2.425 1.00 22.05 306 LEU C O 1
ATOM 1705 N N . ARG C 1 26 ? 10.416 12.317 -4.328 1.00 22.06 307 ARG C N 1
ATOM 1706 C CA . ARG C 1 26 ? 9.923 13.640 -3.968 1.00 23.77 307 ARG C CA 1
ATOM 1707 C C . ARG C 1 26 ? 8.417 13.687 -3.737 1.00 22.77 307 ARG C C 1
ATOM 1708 O O . ARG C 1 26 ? 7.937 14.493 -2.942 1.00 19.38 307 ARG C O 1
ATOM 1716 N N . THR C 1 27 ? 7.668 12.855 -4.447 1.00 17.57 308 THR C N 1
ATOM 1717 C CA . THR C 1 27 ? 6.221 12.813 -4.219 1.00 20.43 308 THR C CA 1
ATOM 1718 C C . THR C 1 27 ? 5.872 12.095 -2.903 1.00 19.64 308 THR C C 1
ATOM 1719 O O . THR C 1 27 ? 5.064 12.586 -2.117 1.00 19.84 308 THR C O 1
ATOM 1723 N N . LYS C 1 28 ? 6.489 10.945 -2.662 1.00 18.62 309 LYS C N 1
ATOM 1724 C CA . LYS C 1 28 ? 6.186 10.163 -1.468 1.00 17.72 309 LYS C CA 1
ATOM 1725 C C . LYS C 1 28 ? 6.642 10.857 -0.180 1.00 18.72 309 LYS C C 1
ATOM 1726 O O . LYS C 1 28 ? 5.863 10.995 0.766 1.00 18.18 309 LYS C O 1
ATOM 1732 N N . LEU C 1 29 ? 7.891 11.312 -0.147 1.00 18.25 310 LEU C N 1
ATOM 1733 C CA . LEU C 1 29 ? 8.431 11.921 1.070 1.00 16.35 310 LEU C CA 1
ATOM 1734 C C . LEU C 1 29 ? 8.080 13.401 1.226 1.00 18.28 310 LEU C C 1
ATOM 1735 O O . LEU C 1 29 ? 7.780 14.094 0.252 1.00 18.90 310 LEU C O 1
ATOM 1740 N N . SER C 1 30 ? 8.117 13.884 2.462 1.00 16.35 311 SER C N 1
ATOM 1741 C CA . SER C 1 30 ? 7.925 15.298 2.701 1.00 16.58 311 SER C CA 1
ATOM 1742 C C . SER C 1 30 ? 9.138 16.049 2.175 1.00 17.16 311 SER C C 1
ATOM 1743 O O . SER C 1 30 ? 10.165 15.434 1.835 1.00 15.33 311 SER C O 1
ATOM 1746 N N . SER C 1 31 ? 9.020 17.371 2.095 1.00 16.31 312 SER C N 1
ATOM 1747 C CA . SER C 1 31 ? 10.145 18.201 1.693 1.00 21.27 312 SER C CA 1
ATOM 1748 C C . SER C 1 31 ? 11.301 18.000 2.656 1.00 20.49 312 SER C C 1
ATOM 1749 O O . SER C 1 31 ? 12.452 17.941 2.246 1.00 19.87 312 SER C O 1
ATOM 1752 N N . GLN C 1 32 ? 10.984 17.902 3.943 1.00 16.60 313 GLN C N 1
ATOM 1753 C CA . GLN C 1 32 ? 12.019 17.698 4.950 1.00 14.19 313 GLN C CA 1
ATOM 1754 C C . GLN C 1 32 ? 12.700 16.347 4.759 1.00 14.93 313 GLN C C 1
ATOM 1755 O O . GLN C 1 32 ? 13.926 16.239 4.852 1.00 14.06 313 GLN C O 1
ATOM 1761 N N . GLU C 1 33 ? 11.902 15.310 4.520 1.00 14.26 314 GLU C N 1
ATOM 1762 C CA . GLU C 1 33 ? 12.429 13.960 4.389 1.00 14.37 314 GLU C CA 1
ATOM 1763 C C . GLU C 1 33 ? 13.364 13.789 3.188 1.00 14.73 314 GLU C C 1
ATOM 1764 O O . GLU C 1 33 ? 14.322 13.022 3.265 1.00 14.68 314 GLU C O 1
ATOM 1770 N N . ILE C 1 34 ? 13.123 14.520 2.104 1.00 15.19 315 ILE C N 1
ATOM 1771 C CA A ILE C 1 34 ? 14.027 14.424 0.960 0.19 16.33 315 ILE C CA 1
ATOM 1772 C CA B ILE C 1 34 ? 14.004 14.487 0.926 0.81 16.62 315 ILE C CA 1
ATOM 1773 C C . ILE C 1 34 ? 15.366 15.111 1.247 1.00 15.58 315 ILE C C 1
ATOM 1774 O O . ILE C 1 34 ? 16.409 14.661 0.760 1.00 15.36 315 ILE C O 1
ATOM 1783 N N . GLN C 1 35 ? 15.349 16.166 2.060 1.00 13.53 316 GLN C N 1
ATOM 1784 C CA . GLN C 1 35 ? 16.592 16.817 2.494 1.00 13.95 316 GLN C CA 1
ATOM 1785 C C . GLN C 1 35 ? 17.398 15.868 3.396 1.00 13.03 316 GLN C C 1
ATOM 1786 O O . GLN C 1 35 ? 18.632 15.794 3.328 1.00 14.34 316 GLN C O 1
ATOM 1792 N N . GLN C 1 36 ? 16.683 15.138 4.237 1.00 13.06 317 GLN C N 1
ATOM 1793 C CA . GLN C 1 36 ? 17.284 14.112 5.081 1.00 16.02 317 GLN C CA 1
ATOM 1794 C C . GLN C 1 36 ? 17.834 12.955 4.246 1.00 16.61 317 GLN C C 1
ATOM 1795 O O . GLN C 1 36 ? 18.913 12.431 4.530 1.00 17.73 317 GLN C O 1
ATOM 1801 N N . PHE C 1 37 ? 17.085 12.540 3.230 1.00 13.41 318 PHE C N 1
ATOM 1802 C CA . PHE C 1 37 ? 17.588 11.514 2.323 1.00 15.16 318 PHE C CA 1
ATOM 1803 C C . PHE C 1 37 ? 18.879 11.991 1.665 1.00 14.98 318 PHE C C 1
ATOM 1804 O O . PHE C 1 37 ? 19.873 11.257 1.634 1.00 18.08 318 PHE C O 1
ATOM 1812 N N . ALA C 1 38 ? 18.848 13.211 1.130 1.00 13.70 319 ALA C N 1
ATOM 1813 C CA . ALA C 1 38 ? 20.021 13.815 0.504 1.00 15.03 319 ALA C CA 1
ATOM 1814 C C . ALA C 1 38 ? 21.235 13.880 1.459 1.00 16.02 319 ALA C C 1
ATOM 1815 O O . ALA C 1 38 ? 22.395 13.746 1.044 1.00 18.16 319 ALA C O 1
ATOM 1817 N N . ALA C 1 39 ? 20.975 14.108 2.738 1.00 16.38 320 ALA C N 1
ATOM 1818 C CA . ALA C 1 39 ? 22.062 14.160 3.710 1.00 17.27 320 ALA C CA 1
ATOM 1819 C C . ALA C 1 39 ? 22.634 12.761 3.977 1.00 19.33 320 ALA C C 1
ATOM 1820 O O . ALA C 1 39 ? 23.831 12.604 4.177 1.00 20.72 320 ALA C O 1
ATOM 1822 N N . LEU C 1 40 ? 21.782 11.741 3.956 1.00 18.31 321 LEU C N 1
ATOM 1823 C CA . LEU C 1 40 ? 22.267 10.372 4.100 1.00 19.73 321 LEU C CA 1
ATOM 1824 C C . LEU C 1 40 ? 23.082 9.986 2.874 1.00 20.22 321 LEU C C 1
ATOM 1825 O O . LEU C 1 40 ? 24.131 9.362 2.999 1.00 15.27 321 LEU C O 1
ATOM 1830 N N . LEU C 1 41 ? 22.596 10.347 1.688 1.00 18.06 322 LEU C N 1
ATOM 1831 C CA A LEU C 1 41 ? 23.346 10.084 0.468 0.61 18.47 322 LEU C CA 1
ATOM 1832 C CA B LEU C 1 41 ? 23.341 10.122 0.451 0.39 18.46 322 LEU C CA 1
ATOM 1833 C C . LEU C 1 41 ? 24.707 10.782 0.519 1.00 21.28 322 LEU C C 1
ATOM 1834 O O . LEU C 1 41 ? 25.712 10.214 0.091 1.00 22.25 322 LEU C O 1
ATOM 1843 N N . HIS C 1 42 ? 24.737 12.000 1.057 1.00 20.14 323 HIS C N 1
ATOM 1844 C CA . HIS C 1 42 ? 25.991 12.747 1.174 1.00 23.53 323 HIS C CA 1
ATOM 1845 C C . HIS C 1 42 ? 27.017 11.953 1.993 1.00 24.98 323 HIS C C 1
ATOM 1846 O O . HIS C 1 42 ? 28.198 11.904 1.649 1.00 24.95 323 HIS C O 1
ATOM 1853 N N . GLU C 1 43 ? 26.557 11.323 3.072 1.00 23.86 324 GLU C N 1
ATOM 1854 C CA . GLU C 1 43 ? 27.433 10.506 3.916 1.00 24.58 324 GLU C CA 1
ATOM 1855 C C . GLU C 1 43 ? 27.874 9.230 3.192 1.00 24.60 324 GLU C C 1
ATOM 1856 O O . GLU C 1 43 ? 29.066 8.876 3.171 1.00 25.84 324 GLU C O 1
ATOM 1862 N N . TYR C 1 44 ? 26.903 8.537 2.606 1.00 23.08 325 TYR C N 1
ATOM 1863 C CA . TYR C 1 44 ? 27.183 7.337 1.825 1.00 24.52 325 TYR C CA 1
ATOM 1864 C C . TYR C 1 44 ? 28.159 7.650 0.683 1.00 26.24 325 TYR C C 1
ATOM 1865 O O . TYR C 1 44 ? 29.144 6.947 0.496 1.00 29.27 325 TYR C O 1
ATOM 1874 N N . ARG C 1 45 ? 27.894 8.728 -0.049 1.00 28.56 326 ARG C N 1
ATOM 1875 C CA A ARG C 1 45 ? 28.753 9.175 -1.144 0.47 31.71 326 ARG C CA 1
ATOM 1876 C CA B ARG C 1 45 ? 28.760 9.152 -1.147 0.53 31.32 326 ARG C CA 1
ATOM 1877 C C . ARG C 1 45 ? 30.178 9.425 -0.657 1.00 34.40 326 ARG C C 1
ATOM 1878 O O . ARG C 1 45 ? 31.153 9.156 -1.364 1.00 36.83 326 ARG C O 1
ATOM 1893 N N . ASN C 1 46 ? 30.288 9.944 0.561 1.00 39.54 327 ASN C N 1
ATOM 1894 C CA . ASN C 1 46 ? 31.583 10.286 1.125 1.00 41.20 327 ASN C CA 1
ATOM 1895 C C . ASN C 1 46 ? 32.199 9.213 2.014 1.00 42.95 327 ASN C C 1
ATOM 1896 O O . ASN C 1 46 ? 33.077 9.506 2.819 1.00 46.66 327 ASN C O 1
ATOM 1901 N N . GLY C 1 47 ? 31.744 7.975 1.878 1.00 41.35 328 GLY C N 1
ATOM 1902 C CA . GLY C 1 47 ? 32.448 6.867 2.497 1.00 42.57 328 GLY C CA 1
ATOM 1903 C C . GLY C 1 47 ? 31.769 6.097 3.614 1.00 40.64 328 GLY C C 1
ATOM 1904 O O . GLY C 1 47 ? 32.304 5.074 4.053 1.00 42.62 328 GLY C O 1
ATOM 1905 N N . ALA C 1 48 ? 30.617 6.575 4.086 1.00 35.46 329 ALA C N 1
ATOM 1906 C CA . ALA C 1 48 ? 29.834 5.840 5.081 1.00 33.61 329 ALA C CA 1
ATOM 1907 C C . ALA C 1 48 ? 29.476 4.463 4.540 1.00 31.37 329 ALA C C 1
ATOM 1908 O O . ALA C 1 48 ? 29.233 4.309 3.348 1.00 33.46 329 ALA C O 1
ATOM 1910 N N . SER C 1 49 ? 29.446 3.457 5.405 1.00 31.18 330 SER C N 1
ATOM 1911 C CA . SER C 1 49 ? 29.210 2.096 4.939 1.00 31.17 330 SER C CA 1
ATOM 1912 C C . SER C 1 49 ? 27.767 1.926 4.482 1.00 28.53 330 SER C C 1
ATOM 1913 O O . SER C 1 49 ? 26.900 2.728 4.833 1.00 26.96 330 SER C O 1
ATOM 1916 N N . ILE C 1 50 ? 27.522 0.879 3.697 1.00 26.68 331 ILE C N 1
ATOM 1917 C CA . ILE C 1 50 ? 26.177 0.575 3.227 1.00 26.36 331 ILE C CA 1
ATOM 1918 C C . ILE C 1 50 ? 25.309 0.217 4.430 1.00 26.95 331 ILE C C 1
ATOM 1919 O O . ILE C 1 50 ? 24.121 0.510 4.454 1.00 23.54 331 ILE C O 1
ATOM 1924 N N . HIS C 1 51 ? 25.919 -0.389 5.444 1.00 28.85 332 HIS C N 1
ATOM 1925 C CA . HIS C 1 51 ? 25.179 -0.730 6.652 1.00 29.36 332 HIS C CA 1
ATOM 1926 C C . HIS C 1 51 ? 24.708 0.511 7.409 1.00 25.16 332 HIS C C 1
ATOM 1927 O O . HIS C 1 51 ? 23.562 0.566 7.844 1.00 24.82 332 HIS C O 1
ATOM 1934 N N . GLU C 1 52 ? 25.577 1.508 7.549 1.00 22.99 333 GLU C N 1
ATOM 1935 C CA . GLU C 1 52 ? 25.170 2.778 8.144 1.00 24.56 333 GLU C CA 1
ATOM 1936 C C . GLU C 1 52 ? 24.066 3.451 7.315 1.00 23.75 333 GLU C C 1
ATOM 1937 O O . GLU C 1 52 ? 23.089 3.970 7.857 1.00 20.88 333 GLU C O 1
ATOM 1943 N N . PHE C 1 53 ? 24.234 3.453 5.998 1.00 21.29 334 PHE C N 1
ATOM 1944 C CA . PHE C 1 53 ? 23.233 4.048 5.121 1.00 19.45 334 PHE C CA 1
ATOM 1945 C C . PHE C 1 53 ? 21.878 3.359 5.335 1.00 18.89 334 PHE C C 1
ATOM 1946 O O . PHE C 1 53 ? 20.863 4.026 5.550 1.00 16.37 334 PHE C O 1
ATOM 1954 N N . CYS C 1 54 ? 21.886 2.027 5.302 1.00 20.61 335 CYS C N 1
ATOM 1955 C CA . CYS C 1 54 ? 20.673 1.218 5.479 1.00 20.43 335 CYS C CA 1
ATOM 1956 C C . CYS C 1 54 ? 19.992 1.459 6.831 1.00 21.36 335 CYS C C 1
ATOM 1957 O O . CYS C 1 54 ? 18.777 1.624 6.890 1.00 16.89 335 CYS C O 1
ATOM 1960 N N . ILE C 1 55 ? 20.785 1.432 7.905 1.00 16.40 336 ILE C N 1
ATOM 1961 C CA . ILE C 1 55 ? 20.264 1.625 9.255 1.00 19.42 336 ILE C CA 1
ATOM 1962 C C . ILE C 1 55 ? 19.567 2.974 9.329 1.00 19.30 336 ILE C C 1
ATOM 1963 O O . ILE C 1 55 ? 18.440 3.071 9.807 1.00 18.46 336 ILE C O 1
ATOM 1968 N N . ASN C 1 56 ? 20.219 4.009 8.801 1.00 18.55 337 ASN C N 1
ATOM 1969 C CA . ASN C 1 56 ? 19.684 5.364 8.914 1.00 18.12 337 ASN C CA 1
ATOM 1970 C C . ASN C 1 56 ? 18.489 5.599 7.997 1.00 16.64 337 ASN C C 1
ATOM 1971 O O . ASN C 1 56 ? 17.552 6.294 8.368 1.00 15.60 337 ASN C O 1
ATOM 1976 N N . LEU C 1 57 ? 18.532 4.998 6.810 1.00 17.99 338 LEU C N 1
ATOM 1977 C CA . LEU C 1 57 ? 17.431 5.041 5.863 1.00 15.31 338 LEU C CA 1
ATOM 1978 C C . LEU C 1 57 ? 16.164 4.364 6.404 1.00 16.07 338 LEU C C 1
ATOM 1979 O O . LEU C 1 57 ? 15.045 4.896 6.268 1.00 13.90 338 LEU C O 1
ATOM 1984 N N . ARG C 1 58 ? 16.329 3.197 7.028 1.00 15.94 339 ARG C N 1
ATOM 1985 C CA . ARG C 1 58 ? 15.175 2.535 7.618 1.00 17.27 339 ARG C CA 1
ATOM 1986 C C . ARG C 1 58 ? 14.597 3.354 8.770 1.00 16.36 339 ARG C C 1
ATOM 1987 O O . ARG C 1 58 ? 13.389 3.389 8.954 1.00 17.88 339 ARG C O 1
ATOM 1995 N N . GLN C 1 59 ? 15.458 3.996 9.560 1.00 14.99 340 GLN C N 1
ATOM 1996 C CA . GLN C 1 59 ? 14.980 4.954 10.566 1.00 16.29 340 GLN C CA 1
ATOM 1997 C C . GLN C 1 59 ? 14.206 6.131 9.934 1.00 18.40 340 GLN C C 1
ATOM 1998 O O . GLN C 1 59 ? 13.188 6.569 10.459 1.00 17.49 340 GLN C O 1
ATOM 2004 N N . LEU C 1 60 ? 14.682 6.642 8.805 1.00 16.70 341 LEU C N 1
ATOM 2005 C CA . LEU C 1 60 ? 13.991 7.740 8.133 1.00 14.77 341 LEU C CA 1
ATOM 2006 C C . LEU C 1 60 ? 12.616 7.291 7.640 1.00 15.25 341 LEU C C 1
ATOM 2007 O O . LEU C 1 60 ? 11.618 7.997 7.815 1.00 17.94 341 LEU C O 1
ATOM 2012 N N . TYR C 1 61 ? 12.569 6.119 7.023 1.00 13.95 342 TYR C N 1
ATOM 2013 C CA . TYR C 1 61 ? 11.321 5.615 6.436 1.00 15.12 342 TYR C CA 1
ATOM 2014 C C . TYR C 1 61 ? 10.361 5.155 7.504 1.00 17.61 342 TYR C C 1
ATOM 2015 O O . TYR C 1 61 ? 9.155 5.388 7.424 1.00 19.72 342 TYR C O 1
ATOM 2024 N N . GLY C 1 62 ? 10.909 4.493 8.511 1.00 19.00 343 GLY C N 1
ATOM 2025 C CA . GLY C 1 62 ? 10.095 3.853 9.516 1.00 20.06 343 GLY C CA 1
ATOM 2026 C C . GLY C 1 62 ? 9.546 2.549 8.976 1.00 19.23 343 GLY C C 1
ATOM 2027 O O . GLY C 1 62 ? 9.548 2.301 7.768 1.00 17.39 343 GLY C O 1
ATOM 2028 N N . ASP C 1 63 ? 9.081 1.702 9.881 1.00 22.36 344 ASP C N 1
ATOM 2029 C CA . ASP C 1 63 ? 8.537 0.412 9.514 1.00 27.09 344 ASP C CA 1
ATOM 2030 C C . ASP C 1 63 ? 7.372 0.555 8.528 1.00 24.82 344 ASP C C 1
ATOM 2031 O O . ASP C 1 63 ? 7.180 -0.289 7.651 1.00 22.98 344 ASP C O 1
ATOM 2036 N N . SER C 1 64 ? 6.619 1.645 8.654 1.00 24.52 345 SER C N 1
ATOM 2037 C CA . SER C 1 64 ? 5.421 1.845 7.846 1.00 27.75 345 SER C CA 1
ATOM 2038 C C . SER C 1 64 ? 5.736 2.173 6.388 1.00 25.42 345 SER C C 1
ATOM 2039 O O . SER C 1 64 ? 4.860 2.088 5.527 1.00 29.30 345 SER C O 1
ATOM 2042 N N . ARG C 1 65 ? 6.983 2.543 6.101 1.00 19.73 346 ARG C N 1
ATOM 2043 C CA . ARG C 1 65 ? 7.380 2.771 4.725 1.00 17.13 346 ARG C CA 1
ATOM 2044 C C . ARG C 1 65 ? 8.591 1.951 4.318 1.00 17.69 346 ARG C C 1
ATOM 2045 O O . ARG C 1 65 ? 9.296 2.321 3.393 1.00 16.98 346 ARG C O 1
ATOM 2053 N N . LYS C 1 66 ? 8.839 0.837 4.996 1.00 17.49 347 LYS C N 1
ATOM 2054 C CA . LYS C 1 66 ? 10.012 0.049 4.640 1.00 18.11 347 LYS C CA 1
ATOM 2055 C C . LYS C 1 66 ? 9.892 -0.558 3.232 1.00 18.24 347 LYS C C 1
ATOM 2056 O O . LYS C 1 66 ? 10.899 -0.930 2.630 1.00 18.48 347 LYS C O 1
ATOM 2062 N N . PHE C 1 67 ? 8.670 -0.638 2.700 1.00 16.45 348 PHE C N 1
ATOM 2063 C CA . PHE C 1 67 ? 8.486 -1.135 1.332 1.00 16.63 348 PHE C CA 1
ATOM 2064 C C . PHE C 1 67 ? 9.237 -0.279 0.305 1.00 16.82 348 PHE C C 1
ATOM 2065 O O . PHE C 1 67 ? 9.580 -0.765 -0.774 1.00 18.96 348 PHE C O 1
ATOM 2073 N N . LEU C 1 68 ? 9.498 0.987 0.638 1.00 16.93 349 LEU C N 1
ATOM 2074 C CA . LEU C 1 68 ? 10.197 1.896 -0.288 1.00 19.54 349 LEU C CA 1
ATOM 2075 C C . LEU C 1 68 ? 11.607 1.438 -0.623 1.00 21.60 349 LEU C C 1
ATOM 2076 O O . LEU C 1 68 ? 12.160 1.831 -1.648 1.00 24.01 349 LEU C O 1
ATOM 2081 N N . LEU C 1 69 ? 12.19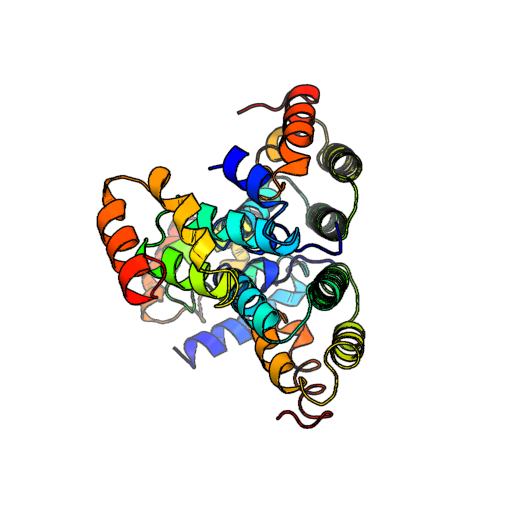3 0.615 0.241 1.00 21.80 350 LEU C N 1
ATOM 2082 C CA . LEU C 1 69 ? 13.550 0.139 0.015 1.00 22.70 350 LEU C CA 1
ATOM 2083 C C . LEU C 1 69 ? 13.637 -0.769 -1.218 1.00 21.54 350 LEU C C 1
ATOM 2084 O O . LEU C 1 69 ? 14.702 -0.921 -1.798 1.00 23.01 350 LEU C O 1
ATOM 2089 N N . LEU C 1 70 ? 12.511 -1.351 -1.614 1.00 19.09 351 LEU C N 1
ATOM 2090 C CA . LEU C 1 70 ? 12.461 -2.196 -2.818 1.00 22.39 351 LEU C CA 1
ATOM 2091 C C . LEU C 1 70 ? 12.790 -1.429 -4.104 1.00 25.69 351 LEU C C 1
ATOM 2092 O O . LEU C 1 70 ? 13.408 -1.973 -5.016 1.00 27.64 351 LEU C O 1
ATOM 2097 N N . GLY C 1 71 ? 12.375 -0.169 -4.174 1.00 24.83 352 GLY C N 1
ATOM 2098 C CA . GLY C 1 71 ? 12.629 0.646 -5.349 1.00 24.87 352 GLY C CA 1
ATOM 2099 C C . GLY C 1 71 ? 14.083 1.080 -5.459 1.00 22.43 352 GLY C C 1
ATOM 2100 O O . GLY C 1 71 ? 14.544 1.489 -6.537 1.00 20.78 352 GLY C O 1
ATOM 2101 N N . LEU C 1 72 ? 14.813 0.968 -4.351 1.00 18.77 353 LEU C N 1
ATOM 2102 C CA . LEU C 1 72 ? 16.190 1.457 -4.278 1.00 17.34 353 LEU C CA 1
ATOM 2103 C C . LEU C 1 72 ? 17.194 0.400 -4.725 1.00 16.96 353 LEU C C 1
ATOM 2104 O O . LEU C 1 72 ? 18.251 0.729 -5.241 1.00 20.63 353 LEU C O 1
ATOM 2109 N N . ARG C 1 73 ? 16.827 -0.864 -4.538 1.00 19.51 354 ARG C N 1
ATOM 2110 C CA A ARG C 1 73 ? 17.685 -2.006 -4.860 0.51 20.96 354 ARG C CA 1
ATOM 2111 C CA B ARG C 1 73 ? 17.691 -2.000 -4.856 0.49 20.96 354 ARG C CA 1
ATOM 2112 C C . ARG C 1 73 ? 18.436 -1.900 -6.199 1.00 21.77 354 ARG C C 1
ATOM 2113 O O . ARG C 1 73 ? 19.658 -2.130 -6.252 1.00 24.04 354 ARG C O 1
ATOM 2128 N N . PRO C 1 74 ? 17.730 -1.532 -7.296 1.00 19.92 355 PRO C N 1
ATOM 2129 C CA . PRO C 1 74 ? 18.481 -1.500 -8.562 1.00 21.40 355 PRO C CA 1
ATOM 2130 C C . PRO C 1 74 ? 19.637 -0.498 -8.622 1.00 22.76 355 PRO C C 1
ATOM 2131 O O . PRO C 1 74 ? 20.477 -0.611 -9.522 1.00 22.68 355 PRO C O 1
ATOM 2135 N N . PHE C 1 75 ? 19.681 0.452 -7.690 1.00 19.99 356 PHE C N 1
ATOM 2136 C CA . PHE C 1 75 ? 20.557 1.621 -7.814 1.00 22.65 356 PHE C CA 1
ATOM 2137 C C . PHE C 1 75 ? 21.653 1.675 -6.758 1.00 23.93 356 PHE C C 1
ATOM 2138 O O . PHE C 1 75 ? 22.428 2.637 -6.685 1.00 23.98 356 PHE C O 1
ATOM 2146 N N . ILE C 1 76 ? 21.721 0.619 -5.958 1.00 23.06 357 ILE C N 1
ATOM 2147 C CA . ILE C 1 76 ? 22.809 0.431 -5.005 1.00 23.89 357 ILE C CA 1
ATOM 2148 C C . ILE C 1 76 ? 24.045 -0.045 -5.783 1.00 24.34 357 ILE C C 1
ATOM 2149 O O . ILE C 1 76 ? 23.928 -0.918 -6.632 1.00 26.63 357 ILE C O 1
ATOM 2154 N N . PRO C 1 77 ? 25.225 0.551 -5.518 1.00 26.84 358 PRO C N 1
ATOM 2155 C CA . PRO C 1 77 ? 26.466 0.143 -6.188 1.00 30.91 358 PRO C CA 1
ATOM 2156 C C . PRO C 1 77 ? 26.694 -1.355 -6.022 1.00 31.75 358 PRO C C 1
ATOM 2157 O O . PRO C 1 77 ? 26.373 -1.890 -4.962 1.00 29.25 358 PRO C O 1
ATOM 2161 N N . GLU C 1 78 ? 27.238 -2.010 -7.047 1.00 33.31 359 GLU C N 1
ATOM 2162 C CA . GLU C 1 78 ? 27.423 -3.459 -7.037 1.00 35.28 359 GLU C CA 1
ATOM 2163 C C . GLU C 1 78 ? 28.184 -4.006 -5.822 1.00 34.41 359 GLU C C 1
ATOM 2164 O O . GLU C 1 78 ? 27.808 -5.037 -5.265 1.00 33.63 359 GLU C O 1
ATOM 2170 N N . LYS C 1 79 ? 29.244 -3.318 -5.408 1.00 36.28 360 LYS C N 1
ATOM 2171 C CA . LYS C 1 79 ? 30.035 -3.762 -4.259 1.00 40.06 360 LYS C CA 1
ATOM 2172 C C . LYS C 1 79 ? 29.223 -3.853 -2.959 1.00 36.86 360 LYS C C 1
ATOM 2173 O O . LYS C 1 79 ? 29.587 -4.600 -2.047 1.00 34.41 360 LYS C O 1
ATOM 2179 N N . ASP C 1 80 ? 28.126 -3.103 -2.881 1.00 29.06 361 ASP C N 1
ATOM 2180 C CA . ASP C 1 80 ? 27.291 -3.101 -1.680 1.00 27.36 361 ASP C CA 1
ATOM 2181 C C . ASP C 1 80 ? 25.974 -3.852 -1.853 1.00 27.51 361 ASP C C 1
ATOM 2182 O O . ASP C 1 80 ? 25.161 -3.905 -0.934 1.00 24.45 361 ASP C O 1
ATOM 2187 N N . SER C 1 81 ? 25.763 -4.439 -3.026 1.00 29.06 362 SER C N 1
ATOM 2188 C CA . SER C 1 81 ? 24.480 -5.073 -3.327 1.00 29.52 362 SER C CA 1
ATOM 2189 C C . SER C 1 81 ? 24.166 -6.234 -2.390 1.00 28.19 362 SER C C 1
ATOM 2190 O O . SER C 1 81 ? 23.026 -6.381 -1.959 1.00 27.44 362 SER C O 1
ATOM 2193 N N . GLN C 1 82 ? 25.166 -7.056 -2.072 1.00 29.48 363 GLN C N 1
ATOM 2194 C CA . GLN C 1 82 ? 24.931 -8.212 -1.209 1.00 32.78 363 GLN C CA 1
ATOM 2195 C C . GLN C 1 82 ? 24.468 -7.760 0.184 1.00 31.09 363 GLN C C 1
ATOM 2196 O O . GLN C 1 82 ? 23.485 -8.272 0.728 1.00 28.79 363 GLN C O 1
ATOM 2202 N N . HIS C 1 83 ? 25.173 -6.793 0.754 1.00 30.17 364 HIS C N 1
ATOM 2203 C CA . HIS C 1 83 ? 24.804 -6.283 2.071 1.00 28.60 364 HIS C CA 1
ATOM 2204 C C . HIS C 1 83 ? 23.411 -5.671 2.058 1.00 24.37 364 HIS C C 1
ATOM 2205 O O . HIS C 1 83 ? 22.640 -5.855 2.986 1.00 22.77 364 HIS C O 1
ATOM 2212 N N . PHE C 1 84 ? 23.081 -4.958 0.993 1.00 23.98 365 PHE C N 1
ATOM 2213 C CA . PHE C 1 84 ? 21.761 -4.359 0.904 1.00 22.12 365 PHE C CA 1
ATOM 2214 C C . PHE C 1 84 ? 20.685 -5.446 0.891 1.00 23.12 365 PHE C C 1
ATOM 2215 O O . PHE C 1 84 ? 19.693 -5.353 1.621 1.00 22.21 365 PHE C O 1
ATOM 2223 N N . GLU C 1 85 ? 20.899 -6.478 0.075 1.00 22.95 366 GLU C N 1
ATOM 2224 C CA . GLU C 1 85 ? 20.065 -7.677 0.085 1.00 25.57 366 GLU C CA 1
ATOM 2225 C C . GLU C 1 85 ? 19.911 -8.318 1.466 1.00 26.53 366 GLU C C 1
ATOM 2226 O O . GLU C 1 85 ? 18.801 -8.643 1.882 1.00 25.27 366 GLU C O 1
ATOM 2232 N N . ASN C 1 86 ? 21.018 -8.529 2.170 1.00 26.81 367 ASN C N 1
ATOM 2233 C CA . ASN C 1 86 ? 20.933 -9.139 3.493 1.00 31.19 367 ASN C CA 1
ATOM 2234 C C . ASN C 1 86 ? 20.160 -8.242 4.464 1.00 28.77 367 ASN C C 1
ATOM 2235 O O . ASN C 1 86 ? 19.457 -8.739 5.341 1.00 25.54 367 ASN C O 1
ATOM 2240 N N . PHE C 1 87 ? 20.295 -6.928 4.300 1.00 25.41 368 PHE C N 1
ATOM 2241 C CA . PHE C 1 87 ? 19.551 -5.986 5.135 1.00 24.83 368 PHE C CA 1
ATOM 2242 C C . PHE C 1 87 ? 18.056 -6.144 4.881 1.00 23.08 368 PHE C C 1
ATOM 2243 O O . PHE C 1 87 ? 17.269 -6.231 5.824 1.00 22.28 368 PHE C O 1
ATOM 2251 N N . LEU C 1 88 ? 17.668 -6.202 3.608 1.00 24.10 369 LEU C N 1
ATOM 2252 C CA . LEU C 1 88 ? 16.259 -6.391 3.251 1.00 22.59 369 LEU C CA 1
ATOM 2253 C C . LEU C 1 88 ? 15.671 -7.659 3.873 1.00 21.96 369 LEU C C 1
ATOM 2254 O O . LEU C 1 88 ? 14.572 -7.632 4.422 1.00 25.50 369 LEU C O 1
ATOM 2259 N N . GLU C 1 89 ? 16.404 -8.765 3.772 1.00 24.08 370 GLU C N 1
ATOM 2260 C CA . GLU C 1 89 ? 16.008 -10.021 4.411 1.00 30.55 370 GLU C CA 1
ATOM 2261 C C . GLU C 1 89 ? 15.841 -9.868 5.920 1.00 29.96 370 GLU C C 1
ATOM 2262 O O . GLU C 1 89 ? 14.852 -10.324 6.491 1.00 29.17 370 GLU C O 1
ATOM 2268 N N . THR C 1 90 ? 16.820 -9.235 6.559 1.00 27.94 371 THR C N 1
ATOM 2269 C CA . THR C 1 90 ? 16.806 -9.067 8.014 1.00 32.18 371 THR C CA 1
ATOM 2270 C C . THR C 1 90 ? 15.583 -8.286 8.492 1.00 29.01 371 THR C C 1
ATOM 2271 O O . THR C 1 90 ? 14.999 -8.610 9.521 1.00 30.96 371 THR C O 1
ATOM 2275 N N . ILE C 1 91 ? 15.183 -7.275 7.732 1.00 26.15 372 ILE C N 1
ATOM 2276 C CA . ILE C 1 91 ? 14.055 -6.446 8.144 1.00 27.64 372 ILE C CA 1
ATOM 2277 C C . ILE C 1 91 ? 12.710 -6.891 7.562 1.00 29.13 372 ILE C C 1
ATOM 2278 O O . ILE C 1 91 ? 11.703 -6.206 7.731 1.00 31.61 372 ILE C O 1
ATOM 2283 N N . GLY C 1 92 ? 12.697 -8.028 6.873 1.00 28.60 373 GLY C N 1
ATOM 2284 C CA . GLY C 1 92 ? 11.452 -8.661 6.455 1.00 29.62 373 GLY C CA 1
ATOM 2285 C C . GLY C 1 92 ? 10.838 -8.165 5.152 1.00 28.41 373 GLY C C 1
ATOM 2286 O O . GLY C 1 92 ? 9.649 -8.383 4.894 1.00 31.49 373 GLY C O 1
ATOM 2287 N N . VAL C 1 93 ? 11.643 -7.516 4.320 1.00 25.02 374 VAL C N 1
ATOM 2288 C CA . VAL C 1 93 ? 11.159 -6.966 3.052 1.00 29.86 374 VAL C CA 1
ATOM 2289 C C . VAL C 1 93 ? 11.373 -7.973 1.909 1.00 33.55 374 VAL C C 1
ATOM 2290 O O . VAL C 1 93 ? 10.635 -7.989 0.920 1.00 31.90 374 VAL C O 1
ATOM 2294 N N . LYS C 1 94 ? 12.364 -8.842 2.092 1.00 35.41 375 LYS C N 1
ATOM 2295 C CA . LYS C 1 94 ? 12.707 -9.872 1.121 1.00 39.80 375 LYS C CA 1
ATOM 2296 C C . LYS C 1 94 ? 12.721 -11.235 1.796 1.00 45.62 375 LYS C C 1
ATOM 2297 O O . LYS C 1 94 ? 13.130 -11.353 2.954 1.00 42.39 375 LYS C O 1
ATOM 2303 N N . ASP C 1 95 ? 12.254 -12.246 1.065 1.00 54.89 376 ASP C N 1
ATOM 2304 C CA . ASP C 1 95 ? 12.136 -13.625 1.547 1.00 63.86 376 ASP C CA 1
ATOM 2305 C C . ASP C 1 95 ? 11.041 -13.766 2.600 1.00 66.59 376 ASP C C 1
ATOM 2306 O O . ASP C 1 95 ? 9.876 -13.997 2.266 1.00 69.98 376 ASP C O 1
ATOM 2311 N N . LEU D 1 18 ? 38.078 26.774 31.124 1.00 59.81 299 LEU D N 1
ATOM 2312 C CA . LEU D 1 18 ? 37.943 27.212 29.732 1.00 55.82 299 LEU D CA 1
ATOM 2313 C C . LEU D 1 18 ? 36.563 27.795 29.422 1.00 53.55 299 LEU D C 1
ATOM 2314 O O . LEU D 1 18 ? 36.399 28.525 28.453 1.00 52.69 299 LEU D O 1
ATOM 2319 N N . GLN D 1 19 ? 35.582 27.487 30.260 1.00 54.96 300 GLN D N 1
ATOM 2320 C CA . GLN D 1 19 ? 34.230 28.002 30.076 1.00 55.93 300 GLN D CA 1
ATOM 2321 C C . GLN D 1 19 ? 34.092 29.421 30.634 1.00 52.17 300 GLN D C 1
ATOM 2322 O O . GLN D 1 19 ? 33.532 30.297 29.977 1.00 48.15 300 GLN D O 1
ATOM 2328 N N . ASP D 1 20 ? 34.589 29.646 31.850 1.00 53.01 301 ASP D N 1
ATOM 2329 C CA . ASP D 1 20 ? 34.647 31.005 32.391 1.00 49.31 301 ASP D CA 1
ATOM 2330 C C . ASP D 1 20 ? 35.741 31.784 31.666 1.00 39.59 301 ASP D C 1
ATOM 2331 O O . ASP D 1 20 ? 35.734 33.014 31.657 1.00 36.76 301 ASP D O 1
ATOM 2336 N N . TYR D 1 21 ? 36.684 31.060 31.070 1.00 35.76 302 TYR D N 1
ATOM 2337 C CA . TYR D 1 21 ? 37.743 31.693 30.306 1.00 33.38 302 TYR D CA 1
ATOM 2338 C C . TYR D 1 21 ? 37.143 32.451 29.140 1.00 32.14 302 TYR D C 1
ATOM 2339 O O . TYR D 1 21 ? 37.601 33.534 28.794 1.00 32.10 302 TYR D O 1
ATOM 2348 N N . MET D 1 22 ? 36.105 31.873 28.546 1.00 31.98 303 MET D N 1
ATOM 2349 C CA . MET D 1 22 ? 35.427 32.489 27.424 1.00 30.11 303 MET D CA 1
ATOM 2350 C C . MET D 1 22 ? 34.703 33.759 27.847 1.00 29.16 303 MET D C 1
ATOM 2351 O O . MET D 1 22 ? 34.520 34.666 27.043 1.00 28.59 303 MET D O 1
ATOM 2356 N N . LEU D 1 23 ? 34.269 33.819 29.099 1.00 31.15 304 LEU D N 1
ATOM 2357 C CA . LEU D 1 23 ? 33.687 35.054 29.603 1.00 31.85 304 LEU D CA 1
ATOM 2358 C C . LEU D 1 23 ? 34.755 36.146 29.622 1.00 28.44 304 LEU D C 1
ATOM 2359 O O . LEU D 1 23 ? 34.479 37.285 29.270 1.00 28.61 304 LEU D O 1
ATOM 2364 N N . THR D 1 24 ? 35.983 35.803 30.005 1.00 28.27 305 THR D N 1
ATOM 2365 C CA . THR D 1 24 ? 37.045 36.809 30.028 1.00 27.20 305 THR D CA 1
ATOM 2366 C C . THR D 1 24 ? 37.455 37.256 28.622 1.00 23.86 305 THR D C 1
ATOM 2367 O O . THR D 1 24 ? 38.122 38.273 28.474 1.00 23.78 305 THR D O 1
ATOM 2371 N N . LEU D 1 25 ? 37.045 36.500 27.602 1.00 22.45 306 LEU D N 1
ATOM 2372 C CA . LEU D 1 25 ? 37.298 36.878 26.208 1.00 24.96 306 LEU D CA 1
ATOM 2373 C C . LEU D 1 25 ? 36.471 38.064 25.688 1.00 23.22 306 LEU D C 1
ATOM 2374 O O . LEU D 1 25 ? 36.747 38.593 24.617 1.00 17.84 306 LEU D O 1
ATOM 2379 N N . ARG D 1 26 ? 35.459 38.486 26.436 1.00 25.84 307 ARG D N 1
ATOM 2380 C CA . ARG D 1 26 ? 34.519 39.479 25.913 1.00 26.16 307 ARG D CA 1
ATOM 2381 C C . ARG D 1 26 ? 35.160 40.852 25.664 1.00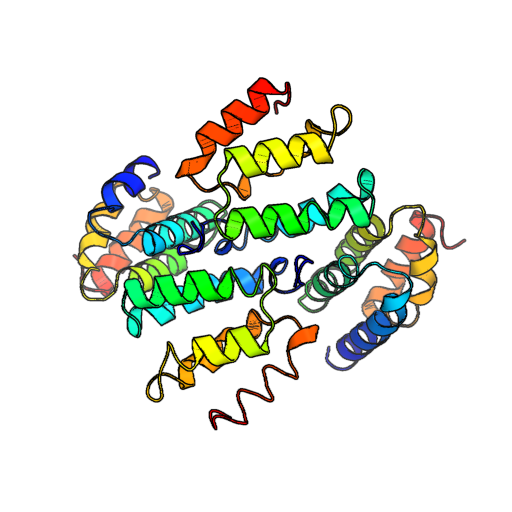 26.68 307 ARG D C 1
ATOM 2382 O O . ARG D 1 26 ? 34.676 41.628 24.843 1.00 22.96 307 ARG D O 1
ATOM 2390 N N . THR D 1 27 ? 36.266 41.122 26.357 1.00 19.90 308 THR D N 1
ATOM 2391 C CA . THR D 1 27 ? 37.036 42.344 26.183 1.00 23.92 308 THR D CA 1
ATOM 2392 C C . THR D 1 27 ? 38.119 42.209 25.100 1.00 24.28 308 THR D C 1
ATOM 2393 O O . THR D 1 27 ? 38.862 43.152 24.832 1.00 26.34 308 THR D O 1
ATOM 2397 N N . LYS D 1 28 ? 38.208 41.038 24.483 1.00 24.30 309 LYS D N 1
ATOM 2398 C CA . LYS D 1 28 ? 39.285 40.741 23.538 1.00 24.42 309 LYS D CA 1
ATOM 2399 C C . LYS D 1 28 ? 38.756 40.395 22.140 1.00 24.71 309 LYS D C 1
ATOM 2400 O O . LYS D 1 28 ? 39.348 40.780 21.125 1.00 28.09 309 LYS D O 1
ATOM 2406 N N . LEU D 1 29 ? 37.647 39.662 22.101 1.00 20.11 310 LEU D N 1
ATOM 2407 C CA . LEU D 1 29 ? 37.075 39.150 20.852 1.00 18.81 310 LEU D CA 1
ATOM 2408 C C . LEU D 1 29 ? 35.626 39.584 20.741 1.00 17.72 310 LEU D C 1
ATOM 2409 O O . LEU D 1 29 ? 34.991 39.873 21.754 1.00 16.31 310 LEU D O 1
ATOM 2414 N N . SER D 1 30 ? 35.089 39.635 19.521 1.00 15.21 311 SER D N 1
ATOM 2415 C CA . SER D 1 30 ? 33.684 39.965 19.357 1.00 18.59 311 SER D CA 1
ATOM 2416 C C . SER D 1 30 ? 32.786 38.821 19.826 1.00 17.11 311 SER D C 1
ATOM 2417 O O . SER D 1 30 ? 33.249 37.691 20.010 1.00 18.81 311 SER D O 1
ATOM 2420 N N . SER D 1 31 ? 31.496 39.105 19.988 1.00 16.74 312 SER D N 1
ATOM 2421 C CA . SER D 1 31 ? 30.533 38.059 20.331 1.00 15.83 312 SER D CA 1
ATOM 2422 C C . SER D 1 31 ? 30.571 36.929 19.300 1.00 15.57 312 SER D C 1
ATOM 2423 O O . SER D 1 31 ? 30.555 35.766 19.667 1.00 16.72 312 SER D O 1
ATOM 2426 N N . GLN D 1 32 ? 30.659 37.264 18.014 1.00 14.77 313 GLN D N 1
ATOM 2427 C CA . GLN D 1 32 ? 30.744 36.217 16.990 1.00 15.45 313 GLN D CA 1
ATOM 2428 C C . GLN D 1 32 ? 32.008 35.366 17.153 1.00 17.05 313 GLN D C 1
ATOM 2429 O O . GLN D 1 32 ? 31.975 34.144 16.999 1.00 16.18 313 GLN D O 1
ATOM 2435 N N . GLU D 1 33 ? 33.132 36.021 17.427 1.00 15.76 314 GLU D N 1
ATOM 2436 C CA . GLU D 1 33 ? 34.400 35.300 17.526 1.00 14.28 314 GLU D CA 1
ATOM 2437 C C . GLU D 1 33 ? 34.416 34.388 18.756 1.00 13.57 314 GLU D C 1
ATOM 2438 O O . GLU D 1 33 ? 35.077 33.357 18.771 1.00 12.73 314 GLU D O 1
ATOM 2444 N N . ILE D 1 34 ? 33.654 34.758 19.769 1.00 13.17 315 ILE D N 1
ATOM 2445 C CA . ILE D 1 34 ? 33.559 33.916 20.950 1.00 14.77 315 ILE D CA 1
ATOM 2446 C C . ILE D 1 34 ? 32.775 32.648 20.629 1.00 14.01 315 ILE D C 1
ATOM 2447 O O . ILE D 1 34 ? 33.154 31.560 21.057 1.00 13.45 315 ILE D O 1
ATOM 2452 N N . GLN D 1 35 ? 31.708 32.772 19.839 1.00 12.13 316 GLN D N 1
ATOM 2453 C CA . GLN D 1 35 ? 30.980 31.588 19.420 1.00 13.69 316 GLN D CA 1
ATOM 2454 C C . GLN D 1 35 ? 31.879 30.711 18.548 1.00 14.54 316 GLN D C 1
ATOM 2455 O O . GLN D 1 35 ? 31.835 29.492 18.650 1.00 13.89 316 GLN D O 1
ATOM 2461 N N . GLN D 1 36 ? 32.700 31.334 17.704 1.00 12.84 317 GLN D N 1
ATOM 2462 C CA . GLN D 1 36 ? 33.646 30.565 16.893 1.00 12.08 317 GLN D CA 1
ATOM 2463 C C . GLN D 1 36 ? 34.653 29.827 17.790 1.00 12.71 317 GLN D C 1
ATOM 2464 O O . GLN D 1 36 ? 34.921 28.644 17.578 1.00 14.61 317 GLN D O 1
ATOM 2470 N N . PHE D 1 37 ? 35.197 30.524 18.790 1.00 11.36 318 PHE D N 1
ATOM 2471 C CA . PHE D 1 37 ? 36.119 29.901 19.753 1.00 13.35 318 PHE D CA 1
ATOM 2472 C C . PHE D 1 37 ? 35.473 28.683 20.417 1.00 13.96 318 PHE D C 1
ATOM 2473 O O . PHE D 1 37 ? 36.081 27.615 20.513 1.00 15.77 318 PHE D O 1
ATOM 2481 N N . ALA D 1 38 ? 34.251 28.878 20.900 1.00 15.91 319 ALA D N 1
ATOM 2482 C CA . ALA D 1 38 ? 33.486 27.833 21.572 1.00 16.05 319 ALA D CA 1
ATOM 2483 C C . ALA D 1 38 ? 33.359 26.595 20.682 1.00 13.52 319 ALA D C 1
ATOM 2484 O O . ALA D 1 38 ? 33.501 25.479 21.158 1.00 14.58 319 ALA D O 1
ATOM 2486 N N . ALA D 1 39 ? 33.114 26.802 19.391 1.00 12.87 320 ALA D N 1
ATOM 2487 C CA . ALA D 1 39 ? 32.954 25.688 18.461 1.00 16.38 320 ALA D CA 1
ATOM 2488 C C . ALA D 1 39 ? 34.288 24.984 18.174 1.00 15.86 320 ALA D C 1
ATOM 2489 O O . ALA D 1 39 ? 34.338 23.758 18.045 1.00 20.16 320 ALA D O 1
ATOM 2491 N N . LEU D 1 40 ? 35.364 25.759 18.079 1.00 14.84 321 LEU D N 1
ATOM 2492 C CA . LEU D 1 40 ? 36.686 25.177 17.885 1.00 15.54 321 LEU D CA 1
ATOM 2493 C C . LEU D 1 40 ? 37.038 24.332 19.102 1.00 14.57 321 LEU D C 1
ATOM 2494 O O . LEU D 1 40 ? 37.605 23.254 18.977 1.00 16.34 321 LEU D O 1
ATOM 2499 N N . LEU D 1 41 ? 36.697 24.847 20.278 1.00 16.64 322 LEU D N 1
ATOM 2500 C CA . LEU D 1 41 ? 36.989 24.175 21.538 1.00 19.82 322 LEU D CA 1
ATOM 2501 C C . LEU D 1 41 ? 36.180 22.889 21.651 1.00 19.31 322 LEU D C 1
ATOM 2502 O O . LEU D 1 41 ? 36.688 21.860 22.108 1.00 19.33 322 LEU D O 1
ATOM 2507 N N . HIS D 1 42 ? 34.914 22.967 21.239 1.00 17.00 323 HIS D N 1
ATOM 2508 C CA . HIS D 1 42 ? 34.015 21.812 21.226 1.00 19.24 323 HIS D CA 1
ATOM 2509 C C . HIS D 1 42 ? 34.617 20.715 20.339 1.00 20.57 323 HIS D C 1
ATOM 2510 O O . HIS D 1 42 ? 34.703 19.554 20.737 1.00 21.55 323 HIS D O 1
ATOM 2517 N N . GLU D 1 43 ? 35.047 21.090 19.137 1.00 18.41 324 GLU D N 1
ATOM 2518 C CA . GLU D 1 43 ? 35.630 20.109 18.218 1.00 20.12 324 GLU D CA 1
ATOM 2519 C C . GLU D 1 43 ? 36.927 19.531 18.804 1.00 21.88 324 GLU D C 1
ATOM 2520 O O . GLU D 1 43 ? 37.213 18.334 18.673 1.00 23.56 324 GLU D O 1
ATOM 2526 N N . TYR D 1 44 ? 37.686 20.379 19.491 1.00 19.59 325 TYR D N 1
ATOM 2527 C CA . TYR D 1 44 ? 38.933 19.948 20.125 1.00 20.77 325 TYR D CA 1
ATOM 2528 C C . TYR D 1 44 ? 38.686 18.906 21.210 1.00 23.11 325 TYR D C 1
ATOM 2529 O O . TYR D 1 44 ? 39.376 17.891 21.263 1.00 26.17 325 TYR D O 1
ATOM 2538 N N . ARG D 1 45 ? 37.701 19.144 22.072 1.00 25.79 326 ARG D N 1
ATOM 2539 C CA A ARG D 1 45 ? 37.447 18.218 23.168 0.51 28.00 326 ARG D CA 1
ATOM 2540 C CA B ARG D 1 45 ? 37.401 18.235 23.177 0.49 28.38 326 ARG D CA 1
ATOM 2541 C C . ARG D 1 45 ? 36.781 16.936 22.673 1.00 29.34 326 ARG D C 1
ATOM 2542 O O . ARG D 1 45 ? 36.764 15.923 23.383 1.00 31.35 326 ARG D O 1
ATOM 2557 N N . ASN D 1 46 ? 36.247 16.979 21.455 1.00 27.12 327 ASN D N 1
ATOM 2558 C CA . ASN D 1 46 ? 35.682 15.797 20.820 1.00 31.57 327 ASN D CA 1
ATOM 2559 C C . ASN D 1 46 ? 36.717 15.058 19.970 1.00 34.78 327 ASN D C 1
ATOM 2560 O O . ASN D 1 46 ? 36.382 14.121 19.246 1.00 36.60 327 ASN D O 1
ATOM 2565 N N . GLY D 1 47 ? 37.973 15.487 20.039 1.00 35.20 328 GLY D N 1
ATOM 2566 C CA . GLY D 1 47 ? 39.037 14.728 19.404 1.00 39.04 328 GLY D CA 1
ATOM 2567 C C . GLY D 1 47 ? 39.764 15.360 18.231 1.00 37.29 328 GLY D C 1
ATOM 2568 O O . GLY D 1 47 ? 40.653 14.735 17.653 1.00 40.14 328 GLY D O 1
ATOM 2569 N N . ALA D 1 48 ? 39.399 16.583 17.864 1.00 31.44 329 ALA D N 1
ATOM 2570 C CA . ALA D 1 48 ? 40.162 17.297 16.842 1.00 29.56 329 ALA D CA 1
ATOM 2571 C C . ALA D 1 48 ? 41.587 17.505 17.349 1.00 29.03 329 ALA D C 1
ATOM 2572 O O . ALA D 1 48 ? 41.807 17.704 18.550 1.00 30.46 329 ALA D O 1
ATOM 2574 N N . SER D 1 49 ? 42.554 17.441 16.444 1.00 25.41 330 SER D N 1
ATOM 2575 C CA . SER D 1 49 ? 43.957 17.522 16.832 1.00 29.42 330 SER D CA 1
ATOM 2576 C C . SER D 1 49 ? 44.368 18.923 17.320 1.00 27.13 330 SER D C 1
ATOM 2577 O O . SER D 1 49 ? 43.850 19.933 16.836 1.00 25.79 330 SER D O 1
ATOM 2580 N N . ILE D 1 50 ? 45.296 18.972 18.280 1.00 28.22 331 ILE D N 1
ATOM 2581 C CA . ILE D 1 50 ? 45.863 20.238 18.741 1.00 25.13 331 ILE D CA 1
ATOM 2582 C C . ILE D 1 50 ? 46.478 20.971 17.545 1.00 25.58 331 ILE D C 1
ATOM 2583 O O . ILE D 1 50 ? 46.477 22.196 17.486 1.00 25.05 331 ILE D O 1
ATOM 2588 N N . HIS D 1 51 ? 46.976 20.205 16.578 1.00 27.36 332 HIS D N 1
ATOM 2589 C CA . HIS D 1 51 ? 47.583 20.777 15.383 1.00 27.92 332 HIS D CA 1
ATOM 2590 C C . HIS D 1 51 ? 46.609 21.666 14.603 1.00 25.29 332 HIS D C 1
ATOM 2591 O O . HIS D 1 51 ? 46.963 22.785 14.217 1.00 22.18 332 HIS D O 1
ATOM 2598 N N . GLU D 1 52 ? 45.385 21.194 14.377 1.00 23.59 333 GLU D N 1
ATOM 2599 C CA . GLU D 1 52 ? 44.426 22.054 13.692 1.00 26.22 333 GLU D CA 1
ATOM 2600 C C . GLU D 1 52 ? 43.738 23.081 14.582 1.00 23.19 333 GLU D C 1
ATOM 2601 O O . GLU D 1 52 ? 43.408 24.158 14.105 1.00 23.20 333 GLU D O 1
ATOM 2607 N N . PHE D 1 53 ? 43.520 22.744 15.856 1.00 21.87 334 PHE D N 1
ATOM 2608 C CA . PHE D 1 53 ? 42.992 23.699 16.843 1.00 18.79 334 PHE D CA 1
ATOM 2609 C C . PHE D 1 53 ? 43.876 24.937 16.804 1.00 17.54 334 PHE D C 1
ATOM 2610 O O . PHE D 1 53 ? 43.372 26.056 16.720 1.00 17.65 334 PHE D O 1
ATOM 2618 N N . CYS D 1 54 ? 45.192 24.723 16.810 1.00 16.82 335 CYS D N 1
ATOM 2619 C CA . CYS D 1 54 ? 46.154 25.829 16.805 1.00 18.59 335 CYS D CA 1
ATOM 2620 C C . CYS D 1 54 ? 46.083 26.676 15.529 1.00 17.89 335 CYS D C 1
ATOM 2621 O O . CYS D 1 54 ? 46.080 27.908 15.602 1.00 16.23 335 CYS D O 1
ATOM 2624 N N . ILE D 1 55 ? 46.038 26.013 14.373 1.00 18.70 336 ILE D N 1
ATOM 2625 C CA . ILE D 1 55 ? 45.929 26.725 13.103 1.00 17.50 336 ILE D CA 1
ATOM 2626 C C . ILE D 1 55 ? 44.679 27.592 13.102 1.00 16.58 336 ILE D C 1
ATOM 2627 O O . ILE D 1 55 ? 44.735 28.780 12.779 1.00 17.01 336 ILE D O 1
ATOM 2632 N N . ASN D 1 56 ? 43.552 26.997 13.486 1.00 17.26 337 ASN D N 1
ATOM 2633 C CA . ASN D 1 56 ? 42.281 27.721 13.470 1.00 17.08 337 ASN D CA 1
ATOM 2634 C C . ASN D 1 56 ? 42.254 28.888 14.445 1.00 17.57 337 ASN D C 1
ATOM 2635 O O . ASN D 1 56 ? 41.691 29.947 14.145 1.00 15.58 337 ASN D O 1
ATOM 2640 N N . LEU D 1 57 ? 42.867 28.691 15.609 1.00 17.04 338 LEU D N 1
ATOM 2641 C CA . LEU D 1 57 ? 42.944 29.740 16.614 1.00 15.62 338 LEU D CA 1
ATOM 2642 C C . LEU D 1 57 ? 43.744 30.936 16.102 1.00 16.12 338 LEU D C 1
ATOM 2643 O O . LEU D 1 57 ? 43.367 32.087 16.316 1.00 15.75 338 LEU D O 1
ATOM 2648 N N . ARG D 1 58 ? 44.856 30.665 15.435 1.00 15.34 339 ARG D N 1
ATOM 2649 C CA . ARG D 1 58 ? 45.636 31.726 14.817 1.00 15.43 339 ARG D CA 1
ATOM 2650 C C . ARG D 1 58 ? 44.823 32.458 13.736 1.00 16.76 339 ARG D C 1
ATOM 2651 O O . ARG D 1 58 ? 44.874 33.686 13.640 1.00 19.57 339 ARG D O 1
ATOM 2659 N N . GLN D 1 59 ? 44.056 31.719 12.938 1.00 16.73 340 GLN D N 1
ATOM 2660 C CA . GLN D 1 59 ? 43.219 32.354 11.913 1.00 17.86 340 GLN D CA 1
ATOM 2661 C C . GLN D 1 59 ? 42.136 33.201 12.574 1.00 19.37 340 GLN D C 1
ATOM 2662 O O . GLN D 1 59 ? 41.777 34.278 12.091 1.00 21.42 340 GLN D O 1
ATOM 2668 N N . LEU D 1 60 ? 41.613 32.709 13.681 1.00 13.30 341 LEU D N 1
ATOM 2669 C CA . LEU D 1 60 ? 40.565 33.437 14.396 1.00 15.97 341 LEU D CA 1
ATOM 2670 C C . LEU D 1 60 ? 41.096 34.730 15.017 1.00 16.70 341 LEU D C 1
ATOM 2671 O O . LEU D 1 60 ? 40.469 35.783 14.905 1.00 15.94 341 LEU D O 1
ATOM 2676 N N . TYR D 1 61 ? 42.252 34.654 15.671 1.00 16.17 342 TYR D N 1
ATOM 2677 C CA . TYR D 1 61 ? 42.794 35.813 16.390 1.00 20.42 342 TYR D CA 1
ATOM 2678 C C . TYR D 1 61 ? 43.378 36.874 15.451 1.00 22.26 342 TYR D C 1
ATOM 2679 O O . TYR D 1 61 ? 43.220 38.075 15.685 1.00 21.14 342 TYR D O 1
ATOM 2688 N N . GLY D 1 62 ? 44.053 36.426 14.395 1.00 19.04 343 GLY D N 1
ATOM 2689 C CA . GLY D 1 62 ? 44.662 37.337 13.437 1.00 19.35 343 GLY D CA 1
ATOM 2690 C C . GLY D 1 62 ? 46.020 37.759 13.941 1.00 24.74 343 GLY D C 1
ATOM 2691 O O . GLY D 1 62 ? 46.330 37.580 15.119 1.00 28.13 343 GLY D O 1
ATOM 2692 N N . ASP D 1 63 ? 46.837 38.307 13.049 1.00 29.48 344 ASP D N 1
ATOM 2693 C CA . ASP D 1 63 ? 48.180 38.744 13.395 1.00 32.10 344 ASP D CA 1
ATOM 2694 C C . ASP D 1 63 ? 48.147 39.768 14.532 1.00 33.74 344 ASP D C 1
ATOM 2695 O O . ASP D 1 63 ? 48.950 39.718 15.459 1.00 33.54 344 ASP D O 1
ATOM 2700 N N . SER D 1 64 ? 47.188 40.679 14.450 1.00 35.59 345 SER D N 1
ATOM 2701 C CA . SER D 1 64 ? 47.018 41.753 15.422 1.00 41.42 345 SER D CA 1
ATOM 2702 C C . SER D 1 64 ? 46.761 41.300 16.866 1.00 40.35 345 SER D C 1
ATOM 2703 O O . SER D 1 64 ? 47.110 42.014 17.800 1.00 43.86 345 SER D O 1
ATOM 2706 N N . ARG D 1 65 ? 46.151 40.131 17.048 1.00 30.08 346 ARG D N 1
ATOM 2707 C CA . ARG D 1 65 ? 45.783 39.659 18.386 1.00 29.94 346 ARG D CA 1
ATOM 2708 C C . ARG D 1 65 ? 46.434 38.335 18.771 1.00 28.83 346 ARG D C 1
ATOM 2709 O O . ARG D 1 65 ? 46.054 37.723 19.771 1.00 28.56 346 ARG D O 1
ATOM 2717 N N . LYS D 1 66 ? 47.409 37.883 17.990 1.00 28.57 347 LYS D N 1
ATOM 2718 C CA . LYS D 1 66 ? 47.954 36.544 18.200 1.00 29.35 347 LYS D CA 1
ATOM 2719 C C . LYS D 1 66 ? 48.669 36.390 19.537 1.00 29.67 347 LYS D C 1
ATOM 2720 O O . LYS D 1 66 ? 48.690 35.303 20.099 1.00 32.56 347 LYS D O 1
ATOM 2726 N N . PHE D 1 67 ? 49.246 37.473 20.042 1.00 32.67 348 PHE D N 1
ATOM 2727 C CA . PHE D 1 67 ? 49.927 37.457 21.340 1.00 42.92 348 PHE D CA 1
ATOM 2728 C C . PHE D 1 67 ? 48.997 37.014 22.468 1.00 40.45 348 PHE D C 1
ATOM 2729 O O . PHE D 1 67 ? 49.452 36.506 23.494 1.00 38.66 348 PHE D O 1
ATOM 2737 N N . LEU D 1 68 ? 47.694 37.208 22.267 1.00 38.98 349 LEU D N 1
ATOM 2738 C CA . LEU D 1 68 ? 46.691 36.851 23.266 1.00 39.37 349 LEU D CA 1
ATOM 2739 C C . LEU D 1 68 ? 46.579 35.342 23.440 1.00 35.91 349 LEU D C 1
ATOM 2740 O O . LEU D 1 68 ? 46.054 34.864 24.445 1.00 35.51 349 LEU D O 1
ATOM 2745 N N . LEU D 1 69 ? 47.077 34.595 22.459 1.00 31.14 350 LEU D N 1
ATOM 2746 C CA . LEU D 1 69 ? 47.114 33.139 22.552 1.00 28.32 350 LEU D CA 1
ATOM 2747 C C . LEU D 1 69 ? 47.949 32.662 23.746 1.00 30.95 350 LEU D C 1
ATOM 2748 O O . LEU D 1 69 ? 47.752 31.553 24.248 1.00 30.89 350 LEU D O 1
ATOM 2753 N N . LEU D 1 70 ? 48.873 33.505 24.192 1.00 33.66 351 LEU D N 1
ATOM 2754 C CA . LEU D 1 70 ? 49.644 33.235 25.409 1.00 45.53 351 LEU D CA 1
ATOM 2755 C C . LEU D 1 70 ? 48.747 33.001 26.622 1.00 43.76 351 LEU D C 1
ATOM 2756 O O . LEU D 1 70 ? 49.062 32.192 27.494 1.00 44.96 351 LEU D O 1
ATOM 2761 N N . GLY D 1 71 ? 47.624 33.711 26.666 1.00 41.93 352 GLY D N 1
ATOM 2762 C CA . GLY D 1 71 ? 46.689 33.616 27.776 1.00 42.85 352 GLY D CA 1
ATOM 2763 C C . GLY D 1 71 ? 46.010 32.266 27.868 1.00 37.29 352 GLY D C 1
ATOM 2764 O O . GLY D 1 71 ? 45.414 31.926 28.882 1.00 39.10 352 GLY D O 1
ATOM 2765 N N . LEU D 1 72 ? 46.113 31.487 26.797 1.00 34.42 353 LEU D N 1
ATOM 2766 C CA . LEU D 1 72 ? 45.452 30.195 26.724 1.00 33.14 353 LEU D CA 1
ATOM 2767 C C . LEU D 1 72 ? 46.376 29.101 27.241 1.00 34.84 353 LEU D C 1
ATOM 2768 O O . LEU D 1 72 ? 45.919 28.050 27.688 1.00 38.78 353 LEU D O 1
ATOM 2773 N N . ARG D 1 73 ? 47.680 29.366 27.180 1.00 40.99 354 ARG D N 1
ATOM 2774 C CA . ARG D 1 73 ? 48.719 28.400 27.559 1.00 45.64 354 ARG D CA 1
ATOM 2775 C C . ARG D 1 73 ? 48.491 27.570 28.838 1.00 47.81 354 ARG D C 1
ATOM 2776 O O . ARG D 1 73 ? 48.608 26.343 28.789 1.00 48.24 354 ARG D O 1
ATOM 2784 N N . PRO D 1 74 ? 48.169 28.221 29.979 1.00 48.19 355 PRO D N 1
ATOM 2785 C CA . PRO D 1 74 ? 48.055 27.453 31.230 1.00 50.32 355 PRO D CA 1
ATOM 2786 C C . PRO D 1 74 ? 46.921 26.433 31.213 1.00 48.20 355 PRO D C 1
ATOM 2787 O O . PRO D 1 74 ? 46.902 25.512 32.032 1.00 48.62 355 PRO D O 1
ATOM 2791 N N . PHE D 1 75 ? 45.999 26.603 30.271 1.00 43.61 356 PHE D N 1
ATOM 2792 C CA . PHE D 1 75 ? 44.738 25.875 30.263 1.00 44.20 356 PHE D CA 1
ATOM 2793 C C . PHE D 1 75 ? 44.682 24.796 29.192 1.00 43.69 356 PHE D C 1
ATOM 2794 O O . PHE D 1 75 ? 43.634 24.171 29.006 1.00 41.46 356 PHE D O 1
ATOM 2802 N N . ILE D 1 76 ? 45.790 24.600 28.476 1.00 38.15 357 ILE D N 1
ATOM 2803 C CA . ILE D 1 76 ? 45.876 23.538 27.481 1.00 36.39 357 ILE D CA 1
ATOM 2804 C C . ILE D 1 76 ? 46.267 22.245 28.193 1.00 44.71 357 ILE D C 1
ATOM 2805 O O . ILE D 1 76 ? 47.166 22.256 29.034 1.00 42.23 357 ILE D O 1
ATOM 2810 N N . PRO D 1 77 ? 45.579 21.135 27.872 1.00 44.62 358 PRO D N 1
ATOM 2811 C CA . PRO D 1 77 ? 45.880 19.808 28.425 1.00 47.45 358 PRO D CA 1
ATOM 2812 C C . PRO D 1 77 ? 47.369 19.469 28.338 1.00 46.64 358 PRO D C 1
ATOM 2813 O O . PRO D 1 77 ? 48.033 19.877 27.384 1.00 44.43 358 PRO D O 1
ATOM 2817 N N . GLU D 1 78 ? 47.870 18.728 29.321 1.00 49.21 359 GLU D N 1
ATOM 2818 C CA . GLU D 1 78 ? 49.286 18.383 29.412 1.00 53.48 359 GLU D CA 1
ATOM 2819 C C . GLU D 1 78 ? 49.806 17.641 28.180 1.00 50.08 359 GLU D C 1
ATOM 2820 O O . GLU D 1 78 ? 50.903 17.924 27.699 1.00 50.53 359 GLU D O 1
ATOM 2826 N N . LYS D 1 79 ? 49.015 16.700 27.668 1.00 48.25 360 LYS D N 1
ATOM 2827 C CA . LYS D 1 79 ? 49.431 15.882 26.527 1.00 49.65 360 LYS D CA 1
ATOM 2828 C C . LYS D 1 79 ? 49.629 16.704 25.255 1.00 44.51 360 LYS D C 1
ATOM 2829 O O . LYS D 1 79 ? 50.349 16.288 24.348 1.00 43.56 360 LYS D O 1
ATOM 2835 N N . ASP D 1 80 ? 48.991 17.868 25.198 1.00 42.29 361 ASP D N 1
ATOM 2836 C CA . ASP D 1 80 ? 49.065 18.739 24.027 1.00 37.80 361 ASP D CA 1
ATOM 2837 C C . ASP D 1 80 ? 49.894 19.996 24.266 1.00 38.12 361 ASP D C 1
ATOM 2838 O O . ASP D 1 80 ? 50.073 20.808 23.359 1.00 36.05 361 ASP D O 1
ATOM 2843 N N . SER D 1 81 ? 50.405 20.145 25.482 1.00 41.79 362 SER D N 1
ATOM 2844 C CA . SER D 1 81 ? 51.095 21.363 25.877 1.00 43.11 362 SER D CA 1
ATOM 2845 C C . SER D 1 81 ? 52.347 21.635 25.048 1.00 41.66 362 SER D C 1
ATOM 2846 O O . SER D 1 81 ? 52.624 22.788 24.701 1.00 39.97 362 SER D O 1
ATOM 2849 N N . GLN D 1 82 ? 53.096 20.581 24.726 1.00 41.37 363 GLN D N 1
ATOM 2850 C CA . GLN D 1 82 ? 54.357 20.746 24.007 1.00 43.97 363 GLN D CA 1
ATOM 2851 C C . GLN D 1 82 ? 54.150 21.273 22.598 1.00 40.28 363 GLN D C 1
ATOM 2852 O O . GLN D 1 82 ? 54.880 22.157 22.152 1.00 38.48 363 GLN D O 1
ATOM 2858 N N . HIS D 1 83 ? 53.165 20.728 21.890 1.00 36.10 364 HIS D N 1
ATOM 2859 C CA . HIS D 1 83 ? 52.853 21.263 20.575 1.00 33.25 364 HIS D CA 1
ATOM 2860 C C . HIS D 1 83 ? 52.397 22.709 20.682 1.00 31.63 364 HIS D C 1
ATOM 2861 O O . HIS D 1 83 ? 52.764 23.544 19.858 1.00 30.72 364 HIS D O 1
ATOM 2868 N N . PHE D 1 84 ? 51.593 23.006 21.694 1.00 31.65 365 PHE D N 1
ATOM 2869 C CA . PHE D 1 84 ? 51.055 24.352 21.825 1.00 30.40 365 PHE D CA 1
ATOM 2870 C C . PHE D 1 84 ? 52.189 25.352 22.020 1.00 33.12 365 PHE D C 1
ATOM 2871 O O . PHE D 1 84 ? 52.212 26.406 21.381 1.00 31.21 365 PHE D O 1
ATOM 2879 N N . GLU D 1 85 ? 53.131 25.001 22.893 1.00 37.06 366 GLU D N 1
ATOM 2880 C CA . GLU D 1 85 ? 54.320 25.817 23.138 1.00 41.76 366 GLU D CA 1
ATOM 2881 C C . GLU D 1 85 ? 55.141 26.016 21.868 1.00 38.66 366 GLU D C 1
ATOM 2882 O O . GLU D 1 85 ? 55.493 27.141 21.527 1.00 38.91 366 GLU D O 1
ATOM 2888 N N . ASN D 1 86 ? 55.444 24.920 21.180 1.00 37.73 367 ASN D N 1
ATOM 2889 C CA . ASN D 1 86 ? 56.157 24.968 19.902 1.00 37.79 367 ASN D CA 1
ATOM 2890 C C . ASN D 1 86 ? 55.463 25.871 18.884 1.00 34.10 367 ASN D C 1
ATOM 2891 O O . ASN D 1 86 ? 56.106 26.663 18.190 1.00 37.66 367 ASN D O 1
ATOM 2896 N N . PHE D 1 87 ? 54.148 25.734 18.801 1.00 31.38 368 PHE D N 1
ATOM 2897 C CA . PHE D 1 87 ? 53.337 26.524 17.881 1.00 28.92 368 PHE D CA 1
ATOM 2898 C C . PHE D 1 87 ? 53.486 28.019 18.166 1.00 31.23 368 PHE D C 1
ATOM 2899 O O . PHE D 1 87 ? 53.792 28.799 17.264 1.00 31.54 368 PHE D O 1
ATOM 2907 N N . LEU D 1 88 ? 53.280 28.405 19.424 1.00 30.64 369 LEU D N 1
ATOM 2908 C CA . LEU D 1 88 ? 53.470 29.792 19.842 1.00 32.37 369 LEU D CA 1
ATOM 2909 C C . LEU D 1 88 ? 54.834 30.343 19.431 1.00 36.67 369 LEU D C 1
ATOM 2910 O O . LEU D 1 88 ? 54.942 31.478 18.967 1.00 38.63 369 LEU D O 1
ATOM 2915 N N . GLU D 1 89 ? 55.875 29.532 19.595 1.00 39.12 370 GLU D N 1
ATOM 2916 C CA . GLU D 1 89 ? 57.215 29.924 19.177 1.00 42.57 370 GLU D CA 1
ATOM 2917 C C . GLU D 1 89 ? 57.278 30.214 17.677 1.00 40.65 370 GLU D C 1
ATOM 2918 O O . GLU D 1 89 ? 57.735 31.277 17.265 1.00 40.00 370 GLU D O 1
ATOM 2924 N N . THR D 1 90 ? 56.797 29.273 16.872 1.00 39.50 371 THR D N 1
ATOM 2925 C CA . THR D 1 90 ? 56.859 29.389 15.417 1.00 39.17 371 THR D CA 1
ATOM 2926 C C . THR D 1 90 ? 56.154 30.634 14.874 1.00 36.93 371 THR D C 1
ATOM 2927 O O . THR D 1 90 ? 56.647 31.277 13.942 1.00 40.70 371 THR D O 1
ATOM 2931 N N . ILE D 1 91 ? 55.021 30.989 15.465 1.00 33.85 372 ILE D N 1
ATOM 2932 C CA . ILE D 1 91 ? 54.248 32.125 14.970 1.00 32.78 372 ILE D CA 1
ATOM 2933 C C . ILE D 1 91 ? 54.690 33.427 15.626 1.00 35.54 372 ILE D C 1
ATOM 2934 O O . ILE D 1 91 ? 54.051 34.469 15.462 1.00 36.23 372 ILE D O 1
ATOM 2939 N N . GLY D 1 92 ? 55.780 33.354 16.379 1.00 37.20 373 GLY D N 1
ATOM 2940 C CA . GLY D 1 92 ? 56.384 34.531 16.970 1.00 41.89 373 GLY D CA 1
ATOM 2941 C C . GLY D 1 92 ? 55.618 35.145 18.127 1.00 41.65 373 GLY D C 1
ATOM 2942 O O . GLY D 1 92 ? 55.759 36.338 18.395 1.00 43.89 373 GLY D O 1
ATOM 2943 N N . VAL D 1 93 ? 54.820 34.346 18.828 1.00 40.76 374 VAL D N 1
ATOM 2944 C CA . VAL D 1 93 ? 54.087 34.868 19.985 1.00 43.28 374 VAL D CA 1
ATOM 2945 C C . VAL D 1 93 ? 54.999 34.963 21.210 1.00 49.82 374 VAL D C 1
ATOM 2946 O O . VAL D 1 93 ? 55.146 36.038 21.790 1.00 54.47 374 VAL D O 1
ATOM 2950 N N . LYS D 1 94 ? 55.615 33.842 21.581 1.00 52.11 375 LYS D N 1
ATOM 2951 C CA . LYS D 1 94 ? 56.635 33.810 22.634 1.00 59.02 375 LYS D CA 1
ATOM 2952 C C . LYS D 1 94 ? 57.247 32.416 22.734 1.00 59.58 375 LYS D C 1
ATOM 2953 O O . LYS D 1 94 ? 56.563 31.454 23.093 1.00 57.49 375 LYS D O 1
#

Sequence (350 aa):
GSKTIISEESELSASSATEELLQDYMLTLRTKLSSQEIQQQFAALLHEYRNGASIHEFCINLRQLYGDSRKFLLLLGLRPFIPEKDSQHFENFLETIGVKDSKTIISEESELSASATELLQDYMLTLRTKLSSQEIQQFAALLHEEYRNGASIHEFCINLRQQLYGDSRKFLLLGLRPFIPEKDSQHHFENFLEETIGVKSASATELLQDYMLTLRTKLSSQEIIQQFAALLLHEYRRNGASIHEFCINLRQLYGDSRKFLLLGLRRPFIPEKDSQHFENFLETIGVKDLQDYMLTLRTKLSSQEIQQFAALLHEYRRNGASIHEFCINLRQLYGDSRKFLLLGLRPFIPEKDSQHFENFLETIGVK

Organism: Homo sapiens (NCBI:txid9606)

Radius of gyration: 21.83 Å; Cα contacts (8 Å, |Δi|>4): 391; chains: 4; bounding box: 54×59×49 Å

Solvent-accessible surface area: 16430 Å² total; per-residue (Å²): 60,36,104,23,0,14,24,2,6,2,0,16,24,0,5,113,88,2,18,79,16,0,5,57,0,58,76,97,9,52,40,122,42,7,57,93,0,0,21,22,0,4,69,18,26,28,38,24,63,16,101,81,4,1,83,33,0,70,132,21,1,22,90,94,39,46,103,17,0,51,33,0,75,40,2,13,10,98,117,28,32,122,71,2,50,79,20,0,119,117,24,65,10,102,131,55,105,12,0,4,35,8,12,0,9,14,55,6,9,64,81,0,7,54,14,0,6,60,0,58,84,91,11,62,64,91,40,11,60,73,0,0,24,33,0,4,78,8,23,48,42,13,59,14,98,82,3,0,88,53,0,73,149,21,2,22,98,92,34,40,112,9,0,53,31,0,103,48,3,14,7,128,106,25,32,126,74,1,34,78,22,0,118,114,34,60,29,133,105,89,83,21,22,105,79,5,69,72,17,25,83,103,9,146,138,106,7,24,72,2,9,27,7,5,0,8,1,6,2,40,56,18,94,99,67,23,62,8,84,76,4,0,107,36,0,67,39,0,1,0,95,99,36,55,106,23,0,90,40,0,112,90,64,13,26,149,160,14,34,109,79,1,20,62,28,0,69,116,30,57,29,50,162,78,118,104,31,24,86,76,1,168,126,83,8,33,78,10,12,20,12,1,0,19,0,11,17,21,32,21,160,90,66,31,50,9,107,89,6,0,93,22,1,61,80,0,2,1,97,90,51,46,114,39,1,45,36,1,78,96,97,15,47,165,174,26,37,123,49,2,39,74,21,0,113,120,32,58,19,139

InterPro domains:
  IPR006020 PTB/PI domain [PS01179] (67-223)
  IPR011993 PH-like domain superfamily [G3DSA:2.30.29.30] (50-228)
  IPR026159 Cerebral cavernous malformations 2 [PTHR21642] (1-443)
  IPR032375 Cerebral cavernous malformations 2, harmonin-homology domain [PF16545] (287-387)
  IPR032375 Cerebral cavernous malformations 2, harmonin-homology domain [cd13516] (282-377)